Protein 4PH8 (pdb70)

Secondary structure (DSSP, 8-state):
----SSPPP-EE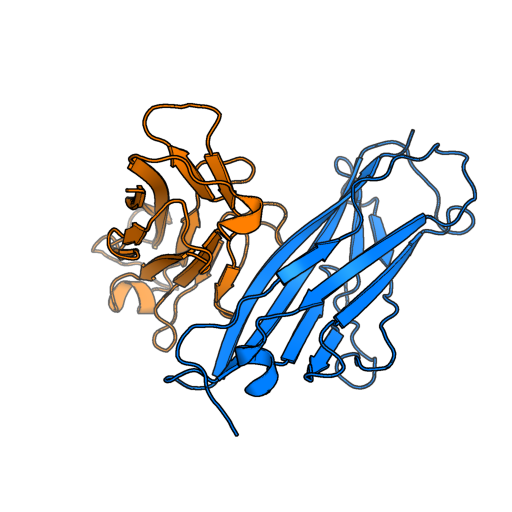EEPPPEEE-TT--S-EEEEEEEE--HHHHHHT-EEEEE-SSGGG-EEEEESS-TT-EEEE--EE-TT-EEGGGGTS--EEEE-BTTB--EEEEEEE-TTTS---SEEEEEEEEEEEEEEETTEEEEEEEEEEEEEEE-/----SSPPP-EEEEPPPEEE-TT--S-EEEEEEEE--HHHHHTT-EEEEEESSGGG-EEEEESS-TT-EEEE--EEETT-EEGGGGTS--EEEE-BTTB--EEEEEEE-HHHH---SEEEEEEEEEEEEEEETTEEEEEEEEEEEEEEE-

B-factor: mean 25.76, std 12.39, range [8.53, 84.87]

Nearest PDB structures (foldseek):
  4ph8-assembly2_B  TM=1.007E+00  e=6.693E-34  Escherichia coli O104:H4 str. C227-11
  2mpv-assembly1_A  TM=6.768E-01  e=1.900E-08  Escherichia coli
  3f85-assembly1_A  TM=4.798E-01  e=8.085E-05  Escherichia coli
  7szo-assembly2_I  TM=5.015E-01  e=1.416E-03  Escherichia coli
  7u06-assembly1_A  TM=5.014E-01  e=1.747E-02  Saccharomyces cerevisiae

Solvent-accessible surface area: 15049 Å² total; per-residue (Å²): 148,115,105,15,94,123,74,1,57,12,64,16,59,28,30,93,100,55,110,32,35,64,99,33,80,88,89,11,41,1,49,2,68,0,19,10,41,80,111,4,8,137,19,25,1,70,0,43,0,42,2,50,14,94,42,36,71,0,14,4,48,13,72,184,72,85,98,34,94,47,58,6,101,6,71,40,39,89,40,11,74,58,43,102,188,46,104,33,6,57,0,61,7,118,1,68,89,78,66,70,86,0,65,4,46,8,59,1,53,19,156,112,40,95,15,62,71,26,92,7,30,0,18,0,21,0,7,0,50,16,70,24,168,116,29,68,30,28,10,18,5,8,61,33,1,121,1,34,3,117,226,107,106,16,97,121,75,1,61,25,63,16,60,30,30,94,99,52,90,31,23,78,98,36,93,97,83,5,40,1,49,2,66,0,18,8,44,81,111,4,6,133,23,40,1,69,0,42,0,39,2,75,13,93,46,35,62,0,14,0,50,10,64,178,56,84,178,35,91,35,57,23,52,0,15,0,20,42,38,2,67,8,26,101,118,5,82,34,4,57,0,60,4,123,2,58,72,82,64,68,83,0,58,2,34,9,64,5,67,12,159,118,10,101,3,50,81,26,85,0,36,0,66,0,47,0,8,0,50,12,69,31,170,99,29,71,29,64,87,125,50,68,65,38,1,115,0,32,2,118

Foldseek 3Di:
DAADADDKDKDKDKDAEEEEEQPDQDKDKIKMKIFTDPVQLVQFKKKKKFFDDVLRFKWWQFPPDGPDIDGWQKDWDPQKAAPPRPPGRIIMHGHHPVRGMIMMMTIDGCVVRGGDAHKIKIKMKMKMWGQHPVGIDMDMDMDIYIYGYD/DDADADDKDWDKDKDAEAEEALPDQDKDKIKMKTFTDPVQLVQFKKKKKFFDDVLRFKKKQFPPDGVLIDGWQKDWDPQKAAPPNPPGSIIMHGHHPVRGMIMIMTIDGSVVRSDDAAKIKIKMKMKMWGQHPVGIDMDMDIDMYIYGYD

Sequence (300 aa):
HHHVTNDCPVTITTTPPQTTVGVSSTTPIGFSAKVTTSDQCIKAGAKVWLWGTGPANKWVLQHAKVAKQKYTLNPSIDGGADFVNQGTDAKIYKKLTSGNKFLNASVSVNPKTQVLIPGEYTMILHAAVDFDNKQGGASQQTTQTIRLTVTHHHVTNDCPVTITTTPPQTVGVSSTTPIGFSAKVTTSDQCIKAGAKVWLWGTGPANKWVLQHAKVAKQKYTLNPSIDGGADFVNQGTDAKIYKKLTSGNKFLNASVSVNPKTQVLIPGEYTMILHAAVDFDNKQGGASQQTTQTIRLTVT

CATH classification: 2.60.40.2910

Radius of gyration: 20.71 Å; Cα contacts (8 Å, |Δi|>4): 790; chains: 2; bounding box: 53×53×48 Å

Structure (mmCIF, N/CA/C/O backbone):
data_4PH8
#
_entry.id   4PH8
#
_cell.length_a   77.832
_cell.length_b   80.172
_cell.length_c   91.416
_cell.angle_alpha   90.000
_cell.angle_beta   90.000
_cell.angle_gamma   90.000
#
_symmetry.space_group_name_H-M   'C 2 2 21'
#
loop_
_entity.id
_entity.type
_entity.pdbx_description
1 polymer 'Aggregative adherence fimbrial subunit AggA'
2 non-polymer GLYCEROL
3 water water
#
loop_
_atom_site.group_PDB
_atom_site.id
_atom_site.type_symbol
_atom_site.label_atom_id
_atom_site.label_alt_id
_atom_site.label_comp_id
_atom_site.label_asym_id
_atom_site.label_entity_id
_atom_site.label_seq_id
_atom_site.pdbx_PDB_ins_code
_atom_site.Cartn_x
_atom_site.Cartn_y
_atom_site.Cartn_z
_atom_site.occupancy
_atom_site.B_iso_or_equiv
_atom_site.auth_seq_id
_atom_site.auth_comp_id
_atom_site.auth_asym_id
_atom_site.auth_atom_id
_atom_site.pdbx_PDB_model_num
ATOM 1 N N . HIS A 1 7 ? 21.440 43.367 62.436 1.00 51.34 7 HIS A N 1
ATOM 2 C CA . HIS A 1 7 ? 22.113 44.693 62.253 1.00 45.34 7 HIS A CA 1
ATOM 3 C C . HIS A 1 7 ? 22.858 44.839 60.910 1.00 37.18 7 HIS A C 1
ATOM 4 O O . HIS A 1 7 ? 23.058 45.975 60.429 1.00 29.13 7 HIS A O 1
ATOM 6 N N . HIS A 1 8 ? 23.257 43.714 60.300 1.00 28.17 8 HIS A N 1
ATOM 7 C CA . HIS A 1 8 ? 23.942 43.749 59.001 1.00 18.82 8 HIS A CA 1
ATOM 8 C C . HIS A 1 8 ? 23.346 42.853 57.915 1.00 18.06 8 HIS A C 1
ATOM 9 O O . HIS A 1 8 ? 22.698 41.825 58.176 1.00 18.32 8 HIS A O 1
ATOM 16 N N . HIS A 1 9 ? 23.590 43.256 56.679 1.00 17.54 9 HIS A N 1
ATOM 17 C CA . HIS A 1 9 ? 23.277 42.429 55.528 1.00 17.11 9 HIS A CA 1
ATOM 18 C C . HIS A 1 9 ? 24.534 42.293 54.693 1.00 17.65 9 HIS A C 1
ATOM 19 O O . HIS A 1 9 ? 25.451 43.117 54.768 1.00 17.05 9 HIS A O 1
ATOM 26 N N . VAL A 1 10 ? 24.569 41.233 53.896 1.00 16.87 10 VAL A N 1
ATOM 27 C CA . VAL A 1 10 ? 25.693 40.991 52.985 1.00 18.51 10 VAL A CA 1
ATOM 28 C C . VAL A 1 10 ? 25.270 41.265 51.550 1.00 18.96 10 VAL A C 1
ATOM 29 O O . VAL A 1 10 ? 24.074 41.344 51.249 1.00 19.86 10 VAL A O 1
ATOM 33 N N . THR A 1 11 ? 26.240 41.430 50.656 1.00 23.45 11 THR A N 1
ATOM 34 C CA . THR A 1 11 ? 25.920 41.595 49.229 1.00 21.14 11 THR A CA 1
ATOM 35 C C . THR A 1 11 ? 26.349 40.380 48.380 1.00 25.78 11 THR A C 1
ATOM 36 O O . THR A 1 11 ? 26.033 40.305 47.200 1.00 24.90 11 THR A O 1
ATOM 40 N N . ASN A 1 12 ? 27.070 39.442 48.982 1.00 24.12 12 ASN A N 1
ATOM 41 C CA . ASN A 1 12 ? 27.236 38.102 48.404 1.00 25.25 12 ASN A CA 1
ATOM 42 C C . ASN A 1 12 ? 26.648 37.094 49.362 1.00 23.06 12 ASN A C 1
ATOM 43 O O . ASN A 1 12 ? 26.907 37.131 50.574 1.00 25.73 12 ASN A O 1
ATOM 48 N N . ASP A 1 13 ? 25.838 36.201 48.830 1.00 19.54 13 ASP A N 1
ATOM 49 C CA . ASP A 1 13 ? 25.121 35.273 49.677 1.00 18.95 13 ASP A CA 1
ATOM 50 C C . ASP A 1 13 ? 26.097 34.404 50.448 1.00 18.09 13 ASP A C 1
ATOM 51 O O . ASP A 1 13 ? 27.166 34.034 49.964 1.00 18.87 13 ASP A O 1
ATOM 56 N N . CYS A 1 14 ? 25.724 34.120 51.679 1.00 16.29 14 CYS A N 1
ATOM 57 C CA . CYS A 1 14 ? 26.589 33.392 52.582 1.00 15.55 14 CYS A CA 1
ATOM 58 C C . CYS A 1 14 ? 26.759 31.976 52.103 1.00 14.64 14 CYS A C 1
ATOM 59 O O . CYS A 1 14 ? 25.799 31.353 51.695 1.00 15.77 14 CYS A O 1
ATOM 62 N N . PRO A 1 15 ? 27.989 31.469 52.133 1.00 13.87 15 PRO A N 1
ATOM 63 C CA . PRO A 1 15 ? 28.143 30.043 51.857 1.00 15.18 15 PRO A CA 1
ATOM 64 C C . PRO A 1 15 ? 27.641 29.210 53.021 1.00 14.98 15 PRO A C 1
ATOM 65 O O . PRO A 1 15 ? 27.647 29.672 54.167 1.00 16.57 15 PRO A O 1
ATOM 69 N N . VAL A 1 16 ? 27.215 27.993 52.718 1.00 14.36 16 VAL A N 1
ATOM 70 C CA . VAL A 1 16 ? 26.935 26.997 53.759 1.00 15.63 16 VAL A CA 1
ATOM 71 C C . VAL A 1 16 ? 27.942 25.876 53.566 1.00 13.40 16 VAL A C 1
ATOM 72 O O . VAL A 1 16 ? 27.944 25.192 52.558 1.00 17.71 16 VAL A O 1
ATOM 76 N N . THR A 1 17 ? 28.829 25.749 54.536 1.00 13.95 17 THR A N 1
ATOM 77 C CA . THR A 1 17 ? 29.998 24.901 54.447 1.00 16.04 17 THR A CA 1
ATOM 78 C C . THR A 1 17 ? 29.830 23.787 55.465 1.00 15.90 17 THR A C 1
ATOM 79 O O . THR A 1 17 ? 29.936 24.015 56.667 1.00 17.66 17 THR A O 1
ATOM 83 N N . ILE A 1 18 ? 29.530 22.598 54.968 1.00 14.91 18 ILE A N 1
ATOM 84 C CA . ILE A 1 18 ? 29.338 21.409 55.819 1.00 13.48 18 ILE A CA 1
ATOM 85 C C . ILE A 1 18 ? 30.430 20.389 55.547 1.00 13.71 18 ILE A C 1
ATOM 86 O O . ILE A 1 18 ? 30.799 20.141 54.396 1.00 16.95 18 ILE A O 1
ATOM 91 N N . THR A 1 19 ? 30.951 19.811 56.614 1.00 11.46 19 THR A N 1
ATOM 92 C CA . THR A 1 19 ? 31.734 18.588 56.502 1.00 10.63 19 THR A CA 1
ATOM 93 C C . THR A 1 19 ? 31.118 17.520 57.393 1.00 9.62 19 THR A C 1
ATOM 94 O O . THR A 1 19 ? 30.412 17.824 58.379 1.00 9.96 19 THR A O 1
ATOM 98 N N . THR A 1 20 ? 31.386 16.265 57.048 1.00 10.54 20 THR A N 1
ATOM 99 C CA . THR A 1 20 ? 30.961 15.140 57.860 1.00 10.89 20 THR A CA 1
ATOM 100 C C . THR A 1 20 ? 32.091 14.143 58.049 1.00 11.70 20 THR A C 1
ATOM 101 O O . THR A 1 20 ? 33.117 14.198 57.364 1.00 11.91 20 THR A O 1
ATOM 105 N N . THR A 1 21 ? 31.858 13.198 58.950 1.00 10.83 21 THR A N 1
ATOM 106 C CA . THR A 1 21 ? 32.696 12.021 59.085 1.00 12.70 21 THR A CA 1
ATOM 107 C C . THR A 1 21 ? 32.878 11.356 57.724 1.00 13.17 21 THR A C 1
ATOM 108 O O . THR A 1 21 ? 31.916 11.232 56.949 1.00 13.20 21 THR A O 1
ATOM 112 N N . PRO A 1 22 ? 34.107 10.928 57.412 1.00 13.97 22 PRO A N 1
ATOM 113 C CA . PRO A 1 22 ? 34.251 10.176 56.179 1.00 17.20 22 PRO A CA 1
ATOM 114 C C . PRO A 1 22 ? 33.601 8.790 56.275 1.00 17.91 22 PRO A C 1
ATOM 115 O O . PRO A 1 22 ? 33.238 8.345 57.364 1.00 17.71 22 PRO A O 1
ATOM 119 N N . PRO A 1 23 ? 33.486 8.090 55.146 1.00 17.56 23 PRO A N 1
ATOM 120 C CA . PRO A 1 23 ? 32.895 6.765 55.178 1.00 18.67 23 PRO A CA 1
ATOM 121 C C . PRO A 1 23 ? 33.586 5.838 56.172 1.00 18.89 23 PRO A C 1
ATOM 122 O O . PRO A 1 23 ? 34.811 5.860 56.316 1.00 18.86 23 PRO A O 1
ATOM 126 N N . GLN A 1 24 ? 32.783 5.033 56.854 1.00 20.44 24 GLN A N 1
ATOM 127 C CA . GLN A 1 24 ? 33.300 4.051 57.797 1.00 23.05 24 GLN A CA 1
ATOM 128 C C . GLN A 1 24 ? 32.850 2.646 57.414 1.00 25.38 24 GLN A C 1
ATOM 129 O O . GLN A 1 24 ? 31.801 2.469 56.781 1.00 25.34 24 GLN A O 1
ATOM 135 N N . THR A 1 25 ? 33.670 1.670 57.801 1.00 26.14 25 THR A N 1
ATOM 136 C CA A THR A 1 25 ? 33.369 0.244 57.602 0.50 27.71 25 THR A CA 1
ATOM 137 C CA B THR A 1 25 ? 33.357 0.249 57.601 0.50 26.03 25 THR A CA 1
ATOM 138 C C . THR A 1 25 ? 33.508 -0.471 58.934 1.00 27.13 25 THR A C 1
ATOM 139 O O . THR A 1 25 ? 34.464 -0.231 59.673 1.00 30.97 25 THR A O 1
ATOM 146 N N . VAL A 1 26 ? 32.559 -1.349 59.243 1.00 31.17 26 VAL A N 1
ATOM 147 C CA . VAL A 1 26 ? 32.598 -2.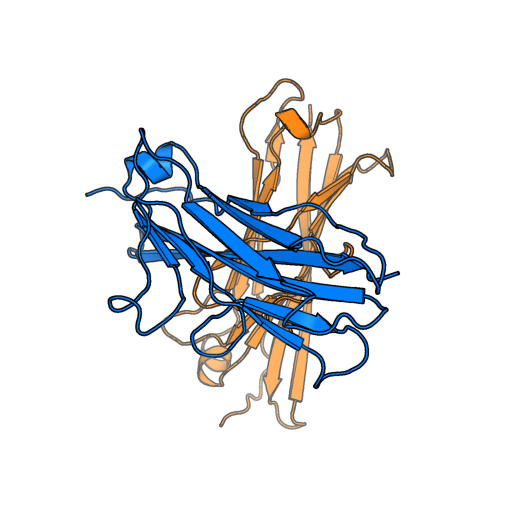087 60.503 1.00 33.99 26 VAL A CA 1
ATOM 148 C C . VAL A 1 26 ? 32.069 -3.501 60.289 1.00 41.07 26 VAL A C 1
ATOM 149 O O . VAL A 1 26 ? 31.265 -3.730 59.382 1.00 36.53 26 VAL A O 1
ATOM 153 N N . GLY A 1 27 ? 32.532 -4.435 61.116 1.00 41.24 27 GLY A N 1
ATOM 154 C CA . GLY A 1 27 ? 32.047 -5.808 61.079 1.00 42.03 27 GLY A CA 1
ATOM 155 C C . GLY A 1 27 ? 30.691 -5.930 61.750 1.00 44.41 27 GLY A C 1
ATOM 156 O O . GLY A 1 27 ? 30.406 -5.229 62.729 1.00 42.90 27 GLY A O 1
ATOM 157 N N . VAL A 1 28 ? 29.862 -6.838 61.240 1.00 45.21 28 VAL A N 1
ATOM 158 C CA . VAL A 1 28 ? 28.512 -7.056 61.771 1.00 42.45 28 VAL A CA 1
ATOM 159 C C . VAL A 1 28 ? 28.507 -7.397 63.271 1.00 41.38 28 VAL A C 1
ATOM 160 O O . VAL A 1 28 ? 27.540 -7.093 63.976 1.00 45.03 28 VAL A O 1
ATOM 164 N N . SER A 1 29 ? 29.591 -8.005 63.754 1.00 34.41 29 SER A N 1
ATOM 165 C CA . SER A 1 29 ? 29.677 -8.455 65.151 1.00 39.25 29 SER A CA 1
ATOM 166 C C . SER A 1 29 ? 30.381 -7.461 66.080 1.00 41.02 29 SER A C 1
ATOM 167 O O . SER A 1 29 ? 30.557 -7.740 67.263 1.00 41.37 29 SER A O 1
ATOM 170 N N . SER A 1 30 ? 30.804 -6.318 65.552 1.00 39.58 30 SER A N 1
ATOM 171 C CA . SER A 1 30 ? 31.428 -5.294 66.387 1.00 40.72 30 SER A CA 1
ATOM 172 C C . SER A 1 30 ? 30.415 -4.751 67.396 1.00 34.84 30 SER A C 1
ATOM 173 O O . SER A 1 30 ? 29.231 -4.611 67.084 1.00 38.52 30 SER A O 1
ATOM 176 N N . THR A 1 31 ? 30.881 -4.476 68.612 1.00 33.70 31 THR A N 1
ATOM 177 C CA . THR A 1 31 ? 30.036 -3.923 69.677 1.00 38.52 31 THR A CA 1
ATOM 178 C C . THR A 1 31 ? 30.396 -2.467 70.027 1.00 39.83 31 THR A C 1
ATOM 179 O O . THR A 1 31 ? 29.742 -1.851 70.881 1.00 39.71 31 THR A O 1
ATOM 183 N N . THR A 1 32 ? 31.431 -1.932 69.376 1.00 40.10 32 THR A N 1
ATOM 184 C CA . THR A 1 32 ? 31.888 -0.564 69.621 1.00 35.56 32 THR A CA 1
ATOM 185 C C . THR A 1 32 ? 30.854 0.422 69.096 1.00 33.89 32 THR A C 1
ATOM 186 O O . THR A 1 32 ? 30.284 0.199 68.034 1.00 34.72 32 THR A O 1
ATOM 190 N N . PRO A 1 33 ? 30.599 1.511 69.844 1.00 29.43 33 PRO A N 1
ATOM 191 C CA . PRO A 1 33 ? 29.774 2.574 69.318 1.00 26.40 33 PRO A CA 1
ATOM 192 C C . PRO A 1 33 ? 30.343 3.145 68.019 1.00 26.34 33 PRO A C 1
ATOM 193 O O . PRO A 1 33 ? 31.558 3.305 67.894 1.00 26.08 33 PRO A O 1
ATOM 197 N N . ILE A 1 34 ? 29.456 3.429 67.067 1.00 23.25 34 ILE A N 1
ATOM 198 C CA . ILE A 1 34 ? 29.838 4.025 65.788 1.00 23.55 34 ILE A CA 1
ATOM 199 C C . ILE A 1 34 ? 29.394 5.483 65.820 1.00 21.80 34 ILE A C 1
ATOM 200 O O . ILE A 1 34 ? 28.216 5.766 65.965 1.00 23.16 34 ILE A O 1
ATOM 205 N N . GLY A 1 35 ? 30.352 6.396 65.714 1.00 20.66 35 GLY A N 1
ATOM 206 C CA . GLY A 1 35 ? 30.052 7.829 65.709 1.00 17.55 35 GLY A CA 1
ATOM 207 C C . GLY A 1 35 ? 29.974 8.414 64.321 1.00 16.21 35 GLY A C 1
ATOM 208 O O . GLY A 1 35 ? 30.747 8.037 63.430 1.00 18.00 35 GLY A O 1
ATOM 209 N N . PHE A 1 36 ? 29.050 9.358 64.155 1.00 13.61 36 PHE A N 1
ATOM 210 C CA . PHE A 1 36 ? 28.909 10.126 62.929 1.00 14.53 36 PHE A CA 1
ATOM 211 C C . PHE A 1 36 ? 28.708 11.582 63.350 1.00 14.34 36 PHE A C 1
ATOM 212 O O . PHE A 1 36 ? 27.949 11.861 64.268 1.00 15.94 36 PHE A O 1
ATOM 220 N N . SER A 1 37 ? 29.387 12.502 62.688 1.00 12.37 37 SER A N 1
ATOM 221 C CA . SER A 1 37 ? 29.255 13.884 63.047 1.00 13.30 37 SER A CA 1
ATOM 222 C C . SER A 1 37 ? 29.304 14.771 61.840 1.00 10.87 37 SER A C 1
ATOM 223 O O . SER A 1 37 ? 29.768 14.376 60.766 1.00 10.53 37 SER A O 1
ATOM 226 N N . ALA A 1 38 ? 28.751 15.962 62.033 1.00 10.70 38 ALA A N 1
ATOM 227 C CA . ALA A 1 38 ? 28.666 16.985 61.012 1.00 10.65 38 ALA A CA 1
ATOM 228 C C . ALA A 1 38 ? 29.031 18.329 61.637 1.00 9.51 38 ALA A C 1
ATOM 229 O O . ALA A 1 38 ? 28.833 18.560 62.835 1.00 10.49 38 ALA A O 1
ATOM 231 N N . LYS A 1 39 ? 29.548 19.209 60.802 1.00 10.29 39 LYS A N 1
ATOM 232 C CA . LYS A 1 39 ? 29.993 20.522 61.219 1.00 11.30 39 LYS A CA 1
ATOM 233 C C . LYS A 1 39 ? 29.582 21.501 60.133 1.00 10.23 39 LYS A C 1
ATOM 234 O O . LYS A 1 39 ? 29.728 21.212 58.949 1.00 11.08 39 LYS A O 1
ATOM 240 N N . VAL A 1 40 ? 29.049 22.650 60.541 1.00 10.50 40 VAL A N 1
ATOM 241 C CA . VAL A 1 40 ? 28.562 23.659 59.600 1.00 10.76 40 VAL A CA 1
ATOM 242 C C . VAL A 1 40 ? 29.155 25.022 59.960 1.00 10.32 40 VAL A C 1
ATOM 243 O O . VAL A 1 40 ? 29.232 25.400 61.125 1.00 9.90 40 VAL A O 1
ATOM 247 N N . THR A 1 41 ? 29.579 25.759 58.946 1.00 11.00 41 THR A N 1
ATOM 248 C CA . THR A 1 41 ? 30.080 27.105 59.163 1.00 11.19 41 THR A CA 1
ATOM 249 C C . THR A 1 41 ? 29.731 27.935 57.943 1.00 11.58 41 THR A C 1
ATOM 250 O O . THR A 1 41 ? 29.072 27.458 57.007 1.00 11.52 41 THR A O 1
ATOM 254 N N . THR A 1 42 ? 30.146 29.191 57.975 1.00 10.57 42 THR A N 1
ATOM 255 C CA . THR A 1 42 ? 29.993 30.064 56.834 1.00 11.42 42 THR A CA 1
ATOM 256 C C . THR A 1 42 ? 31.188 31.034 56.823 1.00 12.97 42 THR A C 1
ATOM 257 O O . THR A 1 42 ? 32.114 30.878 57.617 1.00 14.25 42 THR A O 1
ATOM 261 N N . SER A 1 43 ? 31.167 32.031 55.939 1.00 14.27 43 SER A N 1
ATOM 262 C CA . SER A 1 43 ? 32.319 32.937 55.776 1.00 14.77 43 SER A CA 1
ATOM 263 C C . SER A 1 43 ? 32.499 33.883 56.972 1.00 14.99 43 SER A C 1
ATOM 264 O O . SER A 1 43 ? 31.552 34.166 57.725 1.00 15.04 43 SER A O 1
ATOM 267 N N . ASP A 1 44 ? 33.712 34.399 57.133 1.00 16.02 44 ASP A N 1
ATOM 268 C CA . ASP A 1 44 ? 33.975 35.357 58.212 1.00 17.18 44 ASP A CA 1
ATOM 269 C C . ASP A 1 44 ? 33.068 36.586 58.092 1.00 15.34 44 ASP A C 1
ATOM 270 O O . ASP A 1 44 ? 32.547 37.057 59.084 1.00 16.12 44 ASP A O 1
ATOM 275 N N . GLN A 1 45 ? 32.851 37.076 56.878 1.00 15.94 45 GLN A N 1
ATOM 276 C CA . GLN A 1 45 ? 31.962 38.227 56.700 1.00 17.68 45 GLN A CA 1
ATOM 277 C C . GLN A 1 45 ? 30.529 37.911 57.101 1.00 15.87 45 GLN A C 1
ATOM 278 O O . GLN A 1 45 ? 29.871 38.723 57.739 1.00 16.80 45 GLN A O 1
ATOM 284 N N . CYS A 1 46 ? 30.056 36.716 56.784 1.00 15.26 46 CYS A N 1
ATOM 285 C CA . CYS A 1 46 ? 28.708 36.326 57.186 1.00 14.11 46 CYS A CA 1
ATOM 286 C C . CYS A 1 46 ? 28.560 36.149 58.696 1.00 14.55 46 CYS A C 1
ATOM 287 O O . CYS A 1 46 ? 27.494 36.441 59.252 1.00 15.04 46 CYS A O 1
ATOM 290 N N . ILE A 1 47 ? 29.629 35.710 59.352 1.00 14.96 47 ILE A N 1
ATOM 291 C CA . ILE A 1 47 ? 29.623 35.605 60.808 1.00 15.39 47 ILE A CA 1
ATOM 292 C C . ILE A 1 47 ? 29.554 37.004 61.429 1.00 16.65 47 ILE A C 1
ATOM 293 O O . ILE A 1 47 ? 28.800 37.242 62.367 1.00 19.07 47 ILE A O 1
ATOM 298 N N . LYS A 1 48 ? 30.310 37.933 60.874 1.00 15.85 48 LYS A N 1
ATOM 299 C CA . LYS A 1 48 ? 30.277 39.303 61.359 1.00 18.13 48 LYS A CA 1
ATOM 300 C C . LYS A 1 48 ? 28.889 39.902 61.178 1.00 18.67 48 LYS A C 1
ATOM 301 O O . LYS A 1 48 ? 28.454 40.723 61.970 1.00 20.55 48 LYS A O 1
ATOM 307 N N . ALA A 1 49 ? 28.204 39.469 60.124 1.00 18.68 49 ALA A N 1
ATOM 308 C CA . ALA A 1 49 ? 26.881 39.990 59.792 1.00 20.88 49 ALA A CA 1
ATOM 309 C C . ALA A 1 49 ? 25.748 39.399 60.631 1.00 22.39 49 ALA A C 1
ATOM 310 O O . ALA A 1 49 ? 24.636 39.937 60.626 1.00 32.95 49 ALA A O 1
ATOM 312 N N . GLY A 1 50 ? 26.011 38.296 61.327 1.00 20.58 50 GLY A N 1
ATOM 313 C CA . GLY A 1 50 ? 25.031 37.688 62.238 1.00 26.83 50 GLY A CA 1
ATOM 314 C C . GLY A 1 50 ? 24.365 36.398 61.766 1.00 24.80 50 GLY A C 1
ATOM 315 O O . GLY A 1 50 ? 23.268 36.051 62.222 1.00 30.98 50 GLY A O 1
ATOM 316 N N . ALA A 1 51 ? 25.033 35.673 60.879 1.00 17.03 51 ALA A N 1
ATOM 317 C CA . ALA A 1 51 ? 24.476 34.464 60.258 1.00 15.96 51 ALA A CA 1
ATOM 318 C C . ALA A 1 51 ? 24.143 33.385 61.259 1.00 13.82 51 ALA A C 1
ATOM 319 O O . ALA A 1 51 ? 24.865 33.191 62.231 1.00 15.11 51 ALA A O 1
ATOM 321 N N . LYS A 1 52 ? 23.085 32.639 60.956 1.00 13.03 52 LYS A N 1
ATOM 322 C CA . LYS A 1 52 ? 22.641 31.530 61.768 1.00 13.81 52 LYS A CA 1
ATOM 323 C C . LYS A 1 52 ? 22.726 30.313 60.875 1.00 12.58 52 LYS A C 1
ATOM 324 O O . LYS A 1 52 ? 22.222 30.324 59.755 1.00 16.52 52 LYS A O 1
ATOM 330 N N . VAL A 1 53 ? 23.374 29.264 61.369 1.00 11.36 53 VAL A N 1
ATOM 331 C CA . VAL A 1 53 ? 23.488 28.042 60.610 1.00 12.41 53 VAL A CA 1
ATOM 332 C C . VAL A 1 53 ? 22.577 26.977 61.184 1.00 12.76 53 VAL A C 1
ATOM 333 O O . VAL A 1 53 ? 22.181 27.036 62.350 1.00 14.15 53 VAL A O 1
ATOM 337 N N . TRP A 1 54 ? 22.234 26.017 60.330 1.00 14.51 54 TRP A N 1
ATOM 338 C CA . TRP A 1 54 ? 21.261 24.990 60.630 1.00 14.95 54 TRP A CA 1
ATOM 339 C C . TRP A 1 54 ? 21.771 23.647 60.167 1.00 13.90 54 TRP A C 1
ATOM 340 O O . TRP A 1 54 ? 22.536 23.559 59.199 1.00 12.66 54 TRP A O 1
ATOM 351 N N . LEU A 1 55 ? 21.295 22.617 60.856 1.00 12.84 55 LEU A N 1
ATOM 352 C CA . LEU A 1 55 ? 21.562 21.246 60.531 1.00 14.18 55 LEU A CA 1
ATOM 353 C C . LEU A 1 55 ? 20.317 20.443 60.849 1.00 13.46 55 LEU A C 1
ATOM 354 O O . LEU A 1 55 ? 19.691 20.644 61.893 1.00 14.11 55 LEU A O 1
ATOM 359 N N . TRP A 1 56 ? 19.947 19.537 59.952 1.00 13.31 56 TRP A N 1
ATOM 360 C CA . TRP A 1 56 ? 18.793 18.686 60.195 1.00 14.66 56 TRP A CA 1
ATOM 361 C C . TRP A 1 56 ? 18.849 17.424 59.367 1.00 14.20 56 TRP A C 1
ATOM 362 O O . TRP A 1 56 ? 19.532 17.369 58.354 1.00 16.04 56 TRP A O 1
ATOM 373 N N . GLY A 1 57 ? 18.104 16.422 59.820 1.00 16.19 57 GLY A N 1
ATOM 374 C CA . GLY A 1 57 ? 17.988 15.144 59.144 1.00 17.75 57 GLY A CA 1
ATOM 375 C C . GLY A 1 57 ? 16.637 15.002 58.463 1.00 17.92 57 GLY A C 1
ATOM 376 O O . GLY A 1 57 ? 15.834 15.942 58.420 1.00 19.82 57 GLY A O 1
ATOM 377 N N . THR A 1 58 ? 16.396 13.808 57.939 1.00 17.96 58 THR A N 1
ATOM 378 C CA . THR A 1 58 ? 15.225 13.529 57.114 1.00 21.00 58 THR A CA 1
ATOM 379 C C . THR A 1 58 ? 14.139 12.742 57.846 1.00 21.22 58 THR A C 1
ATOM 380 O O . THR A 1 58 ? 13.105 12.449 57.267 1.00 24.25 58 THR A O 1
ATOM 384 N N . GLY A 1 59 ? 14.374 12.420 59.113 1.00 22.07 59 GLY A N 1
ATOM 385 C CA . GLY A 1 59 ? 13.456 11.594 59.874 1.00 22.83 59 GLY A CA 1
ATOM 386 C C . GLY A 1 59 ? 12.366 12.385 60.558 1.00 23.87 59 GLY A C 1
ATOM 387 O O . GLY A 1 59 ? 12.268 13.616 60.391 1.00 20.31 59 GLY A O 1
ATOM 388 N N . PRO A 1 60 ? 11.533 11.688 61.352 1.00 25.89 60 PRO A N 1
ATOM 389 C CA . PRO A 1 60 ? 10.517 12.409 62.119 1.00 28.64 60 PRO A CA 1
ATOM 390 C C . PRO A 1 60 ? 11.191 13.404 63.037 1.00 23.91 60 PRO A C 1
ATOM 391 O O . PRO A 1 60 ? 12.261 13.119 63.579 1.00 26.70 60 PRO A O 1
ATOM 395 N N . ALA A 1 61 ? 10.596 14.584 63.156 1.00 22.43 61 ALA A N 1
ATOM 396 C CA . ALA A 1 61 ? 11.141 15.651 63.984 1.00 21.30 61 ALA A CA 1
ATOM 397 C C . ALA A 1 61 ? 12.572 16.013 63.573 1.00 20.02 61 ALA A C 1
ATOM 398 O O . ALA A 1 61 ? 13.320 16.487 64.387 1.00 24.13 61 ALA A O 1
ATOM 400 N N . ASN A 1 62 ? 12.893 15.813 62.297 1.00 18.71 62 ASN A N 1
ATOM 401 C CA . ASN A 1 62 ? 14.208 16.124 61.715 1.00 18.01 62 ASN A CA 1
ATOM 402 C C . ASN A 1 62 ? 15.352 15.329 62.327 1.00 17.40 62 ASN A C 1
ATOM 403 O O . ASN A 1 62 ? 16.519 15.727 62.240 1.00 17.25 62 ASN A O 1
ATOM 408 N N . LYS A 1 63 ? 15.027 14.160 62.874 1.00 19.00 63 LYS A N 1
ATOM 409 C CA . LYS A 1 63 ? 16.052 13.252 63.381 1.00 19.34 63 LYS A CA 1
ATOM 410 C C . LYS A 1 63 ? 16.864 12.678 62.213 1.00 17.78 63 LYS A C 1
ATOM 411 O O . LYS A 1 63 ? 16.459 12.734 61.059 1.00 18.83 63 LYS A O 1
ATOM 417 N N . TRP A 1 64 ? 18.056 12.198 62.512 1.00 18.15 64 TRP A N 1
ATOM 418 C CA . TRP A 1 64 ? 18.952 11.729 61.470 1.00 18.17 64 TRP A CA 1
ATOM 419 C C . TRP A 1 64 ? 18.662 10.271 61.187 1.00 21.06 64 TRP A C 1
ATOM 420 O O . TRP A 1 64 ? 18.495 9.504 62.112 1.00 22.14 64 TRP A O 1
ATOM 431 N N . VAL A 1 65 ? 18.573 9.897 59.909 1.00 22.38 65 VAL A N 1
ATOM 432 C CA . VAL A 1 65 ? 18.191 8.521 59.541 1.00 23.84 65 VAL A CA 1
ATOM 433 C C . VAL A 1 65 ? 19.333 7.797 58.827 1.00 24.63 65 VAL A C 1
ATOM 434 O O . VAL A 1 65 ? 19.756 8.193 57.749 1.00 24.45 65 VAL A O 1
ATOM 438 N N . LEU A 1 66 ? 19.825 6.734 59.450 1.00 26.30 66 LEU A N 1
ATOM 439 C CA . LEU A 1 66 ? 20.789 5.854 58.813 1.00 25.34 66 LEU A CA 1
ATOM 440 C C . LEU A 1 66 ? 19.995 4.757 58.102 1.00 29.40 66 LEU A C 1
ATOM 441 O O . LEU A 1 66 ? 19.393 3.897 58.754 1.00 33.14 66 LEU A O 1
ATOM 446 N N . GLN A 1 67 ? 20.024 4.796 56.769 1.00 29.29 67 GLN A N 1
ATOM 447 C CA . GLN A 1 67 ? 19.057 4.086 55.914 1.00 31.31 67 GLN A CA 1
ATOM 448 C C . GLN A 1 67 ? 19.736 3.025 55.045 1.00 35.80 67 GLN A C 1
ATOM 449 O O . GLN A 1 67 ? 20.684 3.327 54.317 1.00 33.73 67 GLN A O 1
ATOM 455 N N . HIS A 1 68 ? 19.235 1.787 55.107 1.00 35.48 68 HIS A N 1
ATOM 456 C CA . HIS A 1 68 ? 19.785 0.692 54.307 1.00 32.65 68 HIS A CA 1
ATOM 457 C C . HIS A 1 68 ? 19.460 0.941 52.841 1.00 35.44 68 HIS A C 1
ATOM 458 O O . HIS A 1 68 ? 18.358 1.376 52.510 1.00 39.96 68 HIS A O 1
ATOM 465 N N . ALA A 1 69 ? 20.433 0.692 51.969 1.00 35.00 69 ALA A N 1
ATOM 466 C CA . ALA A 1 69 ? 20.298 1.020 50.545 1.00 36.18 69 ALA A CA 1
ATOM 467 C C . ALA A 1 69 ? 19.229 0.163 49.849 1.00 38.73 69 ALA A C 1
ATOM 468 O O . ALA A 1 69 ? 18.476 0.647 49.003 1.00 45.67 69 ALA A O 1
ATOM 470 N N . LYS A 1 70 ? 19.177 -1.109 50.222 1.00 35.08 70 LYS A N 1
ATOM 471 C CA . LYS A 1 70 ? 18.284 -2.088 49.581 1.00 34.18 70 LYS A CA 1
ATOM 472 C C . LYS A 1 70 ? 16.887 -2.236 50.221 1.00 43.42 70 LYS A C 1
ATOM 473 O O . LYS A 1 70 ? 15.906 -2.433 49.502 1.00 48.07 70 LYS A O 1
ATOM 479 N N . VAL A 1 71 ? 16.775 -2.118 51.545 1.00 46.17 71 VAL A N 1
ATOM 480 C CA . VAL A 1 71 ? 15.522 -2.476 52.237 1.00 38.84 71 VAL A CA 1
ATOM 481 C C . VAL A 1 71 ? 14.907 -1.284 53.001 1.00 41.91 71 VAL A C 1
ATOM 482 O O . VAL A 1 71 ? 15.389 -0.876 54.064 1.00 44.55 71 VAL A O 1
ATOM 486 N N . ALA A 1 72 ? 13.834 -0.729 52.433 1.00 37.96 72 ALA A N 1
ATOM 487 C CA . ALA A 1 72 ? 13.267 0.550 52.878 1.00 40.14 72 ALA A CA 1
ATOM 488 C C . ALA A 1 72 ? 13.016 0.626 54.391 1.00 44.30 72 ALA A C 1
ATOM 489 O O . ALA A 1 72 ? 13.315 1.647 55.039 1.00 52.00 72 ALA A O 1
ATOM 491 N N . LYS A 1 73 ? 12.492 -0.464 54.944 1.00 43.59 73 LYS A N 1
ATOM 492 C CA . LYS A 1 73 ? 12.111 -0.528 56.354 1.00 41.23 73 LYS A CA 1
ATOM 493 C C . LYS A 1 73 ? 13.301 -0.626 57.313 1.00 42.59 73 LYS A C 1
ATOM 494 O O . LYS A 1 73 ? 13.149 -0.371 58.507 1.00 49.09 73 LYS A O 1
ATOM 496 N N . GLN A 1 74 ? 14.477 -0.990 56.803 1.00 39.68 74 GLN A N 1
ATOM 497 C CA . GLN A 1 74 ? 15.670 -1.110 57.639 1.00 33.80 74 GLN A CA 1
ATOM 498 C C . GLN A 1 74 ? 16.370 0.243 57.768 1.00 35.47 74 GLN A C 1
ATOM 499 O O . GLN A 1 74 ? 17.007 0.727 56.825 1.00 31.98 74 GLN A O 1
ATOM 505 N N . LYS A 1 75 ? 16.268 0.835 58.949 1.00 32.16 75 LYS A N 1
ATOM 506 C CA . LYS A 1 75 ? 16.805 2.166 59.171 1.00 28.87 75 LYS A CA 1
ATOM 507 C C . LYS A 1 75 ? 16.888 2.436 60.652 1.00 32.15 75 LYS A C 1
ATOM 508 O O . LYS A 1 75 ? 16.190 1.803 61.434 1.00 38.89 75 LYS A O 1
ATOM 514 N N . TYR A 1 76 ? 17.740 3.378 61.047 1.00 33.72 76 TYR A N 1
ATOM 515 C CA . TYR A 1 76 ? 17.749 3.818 62.436 1.00 30.40 76 TYR A CA 1
ATOM 516 C C . TYR A 1 76 ? 17.608 5.311 62.489 1.00 28.30 76 TYR A C 1
ATOM 517 O O . TYR A 1 76 ? 18.321 6.034 61.801 1.00 29.56 76 TYR A O 1
ATOM 526 N N . THR A 1 77 ? 16.623 5.743 63.262 1.00 28.55 77 THR A N 1
ATOM 527 C CA . THR A 1 77 ? 16.343 7.146 63.461 1.00 26.86 77 THR A CA 1
ATOM 528 C C . THR A 1 77 ? 17.117 7.559 64.698 1.00 24.97 77 THR A C 1
ATOM 529 O O . THR A 1 77 ? 16.945 6.981 65.769 1.00 24.76 77 THR A O 1
ATOM 533 N N . LEU A 1 78 ? 17.988 8.548 64.536 1.00 21.92 78 LEU A N 1
ATOM 534 C CA . LEU A 1 78 ? 18.981 8.882 65.550 1.00 21.41 78 LEU A CA 1
ATOM 535 C C . LEU A 1 78 ? 18.776 10.303 66.051 1.00 18.58 78 LEU A C 1
ATOM 536 O O . LEU A 1 78 ? 18.554 11.236 65.269 1.00 21.19 78 LEU A O 1
ATOM 541 N N . ASN A 1 79 ? 18.830 10.456 67.364 1.00 19.19 79 ASN A N 1
ATOM 542 C CA . ASN A 1 79 ? 18.676 11.765 67.981 1.00 18.09 79 ASN A CA 1
ATOM 543 C C . ASN A 1 79 ? 20.047 12.424 68.141 1.00 16.52 79 ASN A C 1
ATOM 544 O O . ASN A 1 79 ? 20.943 11.846 68.766 1.00 18.00 79 ASN A O 1
ATOM 549 N N . PRO A 1 80 ? 20.220 13.625 67.566 1.00 14.11 80 PRO A N 1
ATOM 550 C CA . PRO A 1 80 ? 21.532 14.260 67.656 1.00 13.55 80 PRO A CA 1
ATOM 551 C C . PRO A 1 80 ? 21.889 14.830 69.024 1.00 11.47 80 PRO A C 1
ATOM 552 O O . PRO A 1 80 ? 21.017 15.230 69.806 1.00 13.73 80 PRO A O 1
ATOM 556 N N . SER A 1 81 ? 23.195 14.886 69.258 1.00 10.25 81 SER A N 1
ATOM 557 C CA . SER A 1 81 ? 23.807 15.724 70.272 1.00 11.03 81 SER A CA 1
ATOM 558 C C . SER A 1 81 ? 24.493 16.882 69.580 1.00 11.04 81 SER A C 1
ATOM 559 O O . SER A 1 81 ? 25.024 16.725 68.482 1.00 14.51 81 SER A O 1
ATOM 562 N N . ILE A 1 82 ? 24.483 18.032 70.232 1.00 9.83 82 ILE A N 1
ATOM 563 C CA . ILE A 1 82 ? 24.943 19.276 69.639 1.00 9.92 82 ILE A CA 1
ATOM 564 C C . ILE A 1 82 ? 25.874 20.004 70.593 1.00 9.96 82 ILE A C 1
ATOM 565 O O . ILE A 1 82 ? 25.862 19.775 71.819 1.00 9.68 82 ILE A O 1
ATOM 570 N N . ASP A 1 83 ? 26.705 20.876 70.032 1.00 10.08 83 ASP A N 1
ATOM 571 C CA . ASP A 1 83 ? 27.636 21.623 70.872 1.00 10.77 83 ASP A CA 1
ATOM 572 C C . ASP A 1 83 ? 26.904 22.582 71.830 1.00 11.24 83 ASP A C 1
ATOM 573 O O . ASP A 1 83 ? 25.714 22.891 71.678 1.00 11.50 83 ASP A O 1
ATOM 578 N N . GLY A 1 84 ? 27.630 23.037 72.833 1.00 12.96 84 GLY A N 1
ATOM 579 C CA . GLY A 1 84 ? 27.035 23.829 73.879 1.00 13.79 84 GLY A CA 1
ATOM 580 C C . GLY A 1 84 ? 26.490 25.172 73.468 1.00 13.27 84 GLY A C 1
ATOM 581 O O . GLY A 1 84 ? 25.704 25.771 74.223 1.00 16.16 84 GLY A O 1
ATOM 582 N N . GLY A 1 85 ? 26.902 25.666 72.300 1.00 12.58 85 GLY A N 1
ATOM 583 C CA . GLY A 1 85 ? 26.407 26.942 71.808 1.00 14.43 85 GLY A CA 1
ATOM 584 C C . GLY A 1 85 ? 25.236 26.872 70.848 1.00 14.43 85 GLY A C 1
ATOM 585 O O . GLY A 1 85 ? 24.733 27.898 70.404 1.00 16.80 85 GLY A O 1
ATOM 586 N N . ALA A 1 86 ? 24.821 25.659 70.516 1.00 13.25 86 ALA A N 1
ATOM 587 C CA . ALA A 1 86 ? 23.735 25.425 69.559 1.00 12.66 86 ALA A CA 1
ATOM 588 C C . ALA A 1 86 ? 22.443 25.200 70.326 1.00 11.42 86 ALA A C 1
ATOM 589 O O . ALA A 1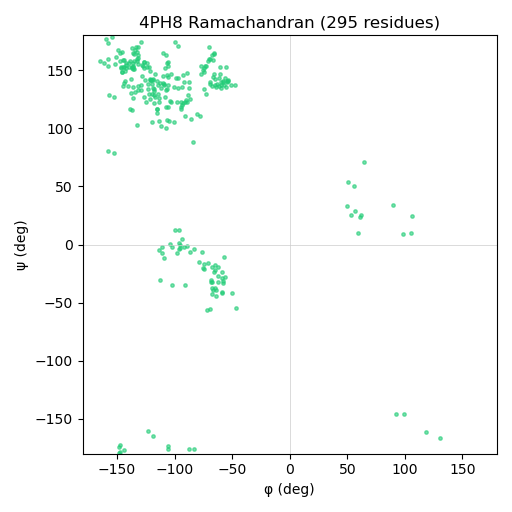 86 ? 22.446 25.091 71.552 1.00 13.65 86 ALA A O 1
ATOM 591 N N . ASP A 1 87 ? 21.338 25.153 69.606 1.00 12.60 87 ASP A N 1
ATOM 592 C CA . ASP A 1 87 ? 20.031 24.877 70.198 1.00 14.85 87 ASP A CA 1
ATOM 593 C C . ASP A 1 87 ? 19.212 24.011 69.266 1.00 13.01 87 ASP A C 1
ATOM 594 O O . ASP A 1 87 ? 19.425 24.014 68.059 1.00 13.11 87 ASP A O 1
ATOM 599 N N . PHE A 1 88 ? 18.253 23.305 69.841 1.00 15.57 88 PHE A N 1
ATOM 600 C CA . PHE A 1 88 ? 17.216 22.607 69.098 1.00 16.98 88 PHE A CA 1
ATOM 601 C C . PHE A 1 88 ? 16.013 23.526 68.959 1.00 17.28 88 PHE A C 1
ATOM 602 O O . PHE A 1 88 ? 15.726 24.307 69.858 1.00 20.49 88 PHE A O 1
ATOM 610 N N . VAL A 1 89 ? 15.331 23.410 67.829 1.00 15.01 89 VAL A N 1
ATOM 611 C CA . VAL A 1 89 ? 14.089 24.129 67.573 1.00 20.82 89 VAL A CA 1
ATOM 612 C C . VAL A 1 89 ? 13.062 23.842 68.674 1.00 23.69 89 VAL A C 1
ATOM 613 O O . VAL A 1 89 ? 12.897 22.693 69.121 1.00 24.05 89 VAL A O 1
ATOM 617 N N . ASN A 1 90 ? 12.416 24.910 69.128 1.00 26.23 90 ASN A N 1
ATOM 618 C CA . ASN A 1 90 ? 11.302 24.835 70.079 1.00 29.69 90 ASN A CA 1
ATOM 619 C C . ASN A 1 90 ? 11.634 24.103 71.388 1.00 30.48 90 ASN A C 1
ATOM 620 O O . ASN A 1 90 ? 10.903 23.192 71.830 1.00 34.37 90 ASN A O 1
ATOM 625 N N . GLN A 1 91 ? 12.750 24.514 71.991 1.00 29.49 91 GLN A N 1
ATOM 626 C CA . GLN A 1 91 ? 13.237 23.953 73.265 1.00 29.10 91 GLN A CA 1
ATOM 627 C C . GLN A 1 91 ? 13.368 22.424 73.280 1.00 28.79 91 GLN A C 1
ATOM 628 O O . GLN A 1 91 ? 13.329 21.801 74.347 1.00 32.82 91 GLN A O 1
ATOM 634 N N . GLY A 1 92 ? 13.553 21.824 72.106 1.00 26.15 92 GLY A N 1
ATOM 635 C CA . GLY A 1 92 ? 13.780 20.394 72.007 1.00 27.45 92 GLY A CA 1
ATOM 636 C C . GLY A 1 92 ? 12.587 19.527 71.653 1.00 27.61 92 GLY A C 1
ATOM 637 O O . GLY A 1 92 ? 12.684 18.307 71.719 1.00 31.48 92 GLY A O 1
ATOM 638 N N . THR A 1 93 ? 11.461 20.124 71.276 1.00 30.92 93 THR A N 1
ATOM 639 C CA . THR A 1 93 ? 10.341 19.334 70.770 1.00 34.05 93 THR A CA 1
ATOM 640 C C . THR A 1 93 ? 10.633 18.842 69.350 1.00 29.47 93 THR A C 1
ATOM 641 O O . THR A 1 93 ? 10.042 17.866 68.901 1.00 38.43 93 THR A O 1
ATOM 645 N N . ASP A 1 94 ? 11.565 19.510 68.665 1.00 24.86 94 ASP A N 1
ATOM 646 C CA . ASP A 1 94 ? 12.048 19.083 67.352 1.00 26.50 94 ASP A CA 1
ATOM 647 C C . ASP A 1 94 ? 13.581 18.985 67.364 1.00 25.54 94 ASP A C 1
ATOM 648 O O . ASP A 1 94 ? 14.243 19.693 68.128 1.00 29.53 94 ASP A O 1
ATOM 653 N N . ALA A 1 95 ? 14.136 18.116 66.522 1.00 20.01 95 ALA A N 1
ATOM 654 C CA . ALA A 1 95 ? 15.590 17.882 66.512 1.00 18.55 95 ALA A CA 1
ATOM 655 C C . ALA A 1 95 ? 16.352 18.773 65.531 1.00 18.46 95 ALA A C 1
ATOM 656 O O . ALA A 1 95 ? 17.573 18.686 65.464 1.00 15.22 95 ALA A O 1
ATOM 658 N N . LYS A 1 96 ? 15.662 19.617 64.768 1.00 18.17 96 LYS A N 1
ATOM 659 C CA . LYS A 1 96 ? 16.364 20.571 63.901 1.00 17.58 96 LYS A CA 1
ATOM 660 C C . LYS A 1 96 ? 17.247 21.475 64.769 1.00 14.73 96 LYS A C 1
ATOM 661 O O . LYS A 1 96 ? 16.850 21.902 65.845 1.00 15.47 96 LYS A O 1
ATOM 667 N N . ILE A 1 97 ? 18.466 21.730 64.306 1.00 13.82 97 ILE A N 1
ATOM 668 C CA . ILE A 1 97 ? 19.463 22.438 65.099 1.00 12.58 97 ILE A CA 1
ATOM 669 C C . ILE A 1 97 ? 19.806 23.760 64.455 1.00 12.70 97 ILE A C 1
ATOM 670 O O . ILE A 1 97 ? 19.948 23.818 63.241 1.00 14.32 97 ILE A O 1
ATOM 675 N N . TYR A 1 98 ? 19.983 24.802 65.262 1.00 11.94 98 TYR A N 1
ATOM 676 C CA . TYR A 1 98 ? 20.517 26.052 64.763 1.00 13.88 98 TYR A CA 1
ATOM 677 C C . TYR A 1 98 ? 21.569 26.591 65.699 1.00 12.47 98 TYR A C 1
ATOM 678 O O . TYR A 1 98 ? 21.684 26.172 66.860 1.00 13.89 98 TYR A O 1
ATOM 687 N N . LYS A 1 99 ? 22.339 27.530 65.180 1.00 11.10 99 LYS A N 1
ATOM 688 C CA . LYS A 1 99 ? 23.324 28.242 65.981 1.00 12.40 99 LYS A CA 1
ATOM 689 C C . LYS A 1 99 ? 23.642 29.575 65.355 1.00 13.04 99 LYS A C 1
ATOM 690 O O . LYS A 1 99 ? 23.969 29.628 64.180 1.00 13.36 99 LYS A O 1
ATOM 696 N N . LYS A 1 100 ? 23.556 30.636 66.155 1.00 15.10 100 LYS A N 1
ATOM 697 C CA . LYS A 1 100 ? 24.022 31.947 65.757 1.00 17.03 100 LYS A CA 1
ATOM 698 C C . LYS A 1 100 ? 25.536 31.955 65.968 1.00 16.23 100 LYS A C 1
ATOM 699 O O . LYS A 1 100 ? 26.021 31.887 67.091 1.00 17.76 100 LYS A O 1
ATOM 705 N N . LEU A 1 101 ? 26.274 32.014 64.875 1.00 13.61 101 LEU A N 1
ATOM 706 C CA . LEU A 1 101 ? 27.727 31.970 64.933 1.00 13.28 101 LEU A CA 1
ATOM 707 C C . LEU A 1 101 ? 28.295 33.314 65.372 1.00 15.91 101 LEU A C 1
ATOM 708 O O . LEU A 1 101 ? 27.668 34.354 65.172 1.00 18.65 101 LEU A O 1
ATOM 713 N N . THR A 1 102 ? 29.476 33.277 65.970 1.00 16.14 102 THR A N 1
ATOM 714 C CA . THR A 1 102 ? 30.225 34.474 66.334 1.00 20.72 102 THR A CA 1
ATOM 715 C C . THR A 1 102 ? 31.697 34.280 65.982 1.00 19.47 102 THR A C 1
ATOM 716 O O . THR A 1 102 ? 32.139 33.160 65.686 1.00 17.48 102 THR A O 1
ATOM 720 N N . SER A 1 103 ? 32.463 35.363 66.039 1.00 23.69 103 SER A N 1
ATOM 721 C CA . SER A 1 103 ? 33.870 35.322 65.656 1.00 24.51 103 SER A CA 1
ATOM 722 C C . SER A 1 103 ? 34.678 34.384 66.545 1.00 21.52 103 SER A C 1
ATOM 723 O O . SER A 1 103 ? 35.683 33.837 66.110 1.00 26.82 103 SER A O 1
ATOM 726 N N . GLY A 1 104 ? 34.225 34.200 67.780 1.00 23.76 104 GLY A N 1
ATOM 727 C CA . GLY A 1 104 ? 34.883 33.315 68.734 1.00 27.92 104 GLY A CA 1
ATOM 728 C C . GLY A 1 104 ? 34.291 31.915 68.771 1.00 24.10 104 GLY A C 1
ATOM 729 O O . GLY A 1 104 ? 34.781 31.060 69.492 1.00 25.09 104 GLY A O 1
ATOM 730 N N . ASN A 1 105 ? 33.263 31.680 67.958 1.00 20.35 105 ASN A N 1
ATOM 731 C CA . ASN A 1 105 ? 32.513 30.442 67.994 1.00 17.01 105 ASN A CA 1
ATOM 732 C C . ASN A 1 105 ? 31.911 30.181 66.606 1.00 12.95 105 ASN A C 1
ATOM 733 O O . ASN A 1 105 ? 30.726 30.428 66.357 1.00 16.30 105 ASN A O 1
ATOM 738 N N . LYS A 1 106 ? 32.743 29.691 65.697 1.00 12.74 106 LYS A N 1
ATOM 739 C CA . LYS A 1 106 ? 32.433 29.765 64.259 1.00 13.78 106 LYS A CA 1
ATOM 740 C C . LYS A 1 106 ? 31.791 28.522 63.654 1.00 12.21 106 LYS A C 1
ATOM 741 O O . LYS A 1 106 ? 31.423 28.528 62.483 1.00 12.85 106 LYS A O 1
ATOM 747 N N . PHE A 1 107 ? 31.648 27.466 64.454 1.00 12.06 107 PHE A N 1
ATOM 748 C CA . PHE A 1 107 ? 31.125 26.194 63.961 1.00 12.31 107 PHE A CA 1
ATOM 749 C C . PHE A 1 107 ? 29.946 25.724 64.772 1.00 11.41 107 PHE A C 1
ATOM 750 O O . PHE A 1 107 ? 29.923 25.874 65.997 1.00 14.42 107 PHE A O 1
ATOM 758 N N . LEU A 1 108 ? 28.974 25.156 64.061 1.00 9.18 108 LEU A N 1
ATOM 759 C CA . LEU A 1 108 ? 27.956 24.293 64.633 1.00 10.51 108 LEU A CA 1
ATOM 760 C C . LEU A 1 108 ?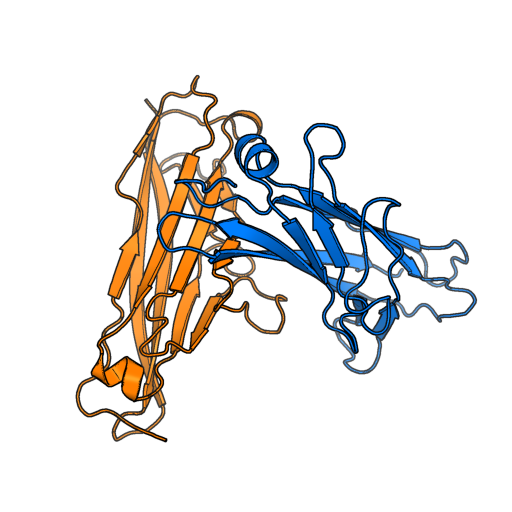 28.430 22.858 64.481 1.00 10.04 108 LEU A C 1
ATOM 761 O O . LEU A 1 108 ? 28.717 22.420 63.367 1.00 11.49 108 LEU A O 1
ATOM 766 N N . ASN A 1 109 ? 28.528 22.139 65.595 1.00 9.00 109 ASN A N 1
ATOM 767 C CA . ASN A 1 109 ? 28.923 20.734 65.586 1.00 10.24 109 ASN A CA 1
ATOM 768 C C . ASN A 1 109 ? 27.798 19.899 66.183 1.00 9.73 109 ASN A C 1
ATOM 769 O O . ASN A 1 109 ? 27.160 20.286 67.178 1.00 11.01 109 ASN A O 1
ATOM 774 N N . ALA A 1 110 ? 27.538 18.765 65.550 1.00 10.68 110 ALA A N 1
ATOM 775 C CA . ALA A 1 110 ? 26.541 17.809 66.015 1.00 9.60 110 ALA A CA 1
ATOM 776 C C . ALA A 1 110 ? 26.983 16.400 65.682 1.00 10.66 110 ALA A C 1
ATOM 777 O O . ALA A 1 110 ? 27.725 16.160 64.713 1.00 10.46 110 ALA A O 1
ATOM 779 N N . SER A 1 111 ? 26.508 15.471 66.497 1.00 11.98 111 SER A N 1
ATOM 780 C CA . SER A 1 111 ? 26.806 14.059 66.302 1.00 12.97 111 SER A CA 1
ATOM 781 C C . SER A 1 111 ? 25.655 13.120 66.670 1.00 13.48 111 SER A C 1
ATOM 782 O O . SER A 1 111 ? 24.722 13.484 67.386 1.00 14.12 111 SER A O 1
ATOM 785 N N . VAL A 1 112 ? 25.710 11.918 66.102 1.00 16.00 112 VAL A N 1
ATOM 786 C CA . VAL A 1 112 ? 24.835 10.824 66.503 1.00 15.99 112 VAL A CA 1
ATOM 787 C C . VAL A 1 112 ? 25.701 9.601 66.703 1.00 18.58 112 VAL A C 1
ATOM 788 O O . VAL A 1 112 ? 26.887 9.593 66.344 1.00 15.47 112 VAL A O 1
ATOM 792 N N . SER A 1 113 ? 25.105 8.564 67.272 1.00 21.81 113 SER A N 1
ATOM 793 C CA . SER A 1 113 ? 25.815 7.316 67.496 1.00 22.08 113 SER A CA 1
ATOM 794 C C . SER A 1 113 ? 24.891 6.133 67.284 1.00 24.56 113 SER A C 1
ATOM 795 O O . SER A 1 113 ? 23.700 6.187 67.631 1.00 24.02 113 SER A O 1
ATOM 798 N N . VAL A 1 114 ? 25.432 5.085 66.676 1.00 27.20 114 VAL A N 1
ATOM 799 C CA . VAL A 1 114 ? 24.745 3.806 66.606 1.00 26.39 114 VAL A CA 1
ATOM 800 C C . VAL A 1 114 ? 25.415 2.881 67.618 1.00 27.78 114 VAL A C 1
ATOM 801 O O . VAL A 1 114 ? 26.631 2.682 67.581 1.00 31.27 114 VAL A O 1
ATOM 805 N N . ASN A 1 115 ? 24.603 2.348 68.528 1.00 30.87 115 ASN A N 1
ATOM 806 C CA . ASN A 1 115 ? 25.041 1.361 69.513 1.00 35.32 115 ASN A CA 1
ATOM 807 C C . ASN A 1 115 ? 24.607 -0.017 69.024 1.00 34.58 115 ASN A C 1
ATOM 808 O O . ASN A 1 115 ? 23.413 -0.345 69.073 1.00 33.66 115 ASN A O 1
ATOM 813 N N . PRO A 1 116 ? 25.562 -0.823 68.530 1.00 35.64 116 PRO A N 1
ATOM 814 C CA . PRO A 1 116 ? 25.176 -2.155 68.040 1.00 42.72 116 PRO A CA 1
ATOM 815 C C . PRO A 1 116 ? 24.509 -3.029 69.103 1.00 43.38 116 PRO A C 1
ATOM 816 O O . PRO A 1 116 ? 23.767 -3.916 68.765 1.00 50.26 116 PRO A O 1
ATOM 820 N N . LYS A 1 117 ? 24.773 -2.758 70.377 1.00 50.00 117 LYS A N 1
ATOM 821 C CA . LYS A 1 117 ? 24.217 -3.551 71.472 1.00 52.17 117 LYS A CA 1
ATOM 822 C C . LYS A 1 117 ? 22.696 -3.400 71.619 1.00 57.54 117 LYS A C 1
ATOM 823 O O . LYS A 1 117 ? 22.013 -4.349 72.014 1.00 60.51 117 LYS A O 1
ATOM 829 N N . THR A 1 118 ? 22.171 -2.218 71.305 1.00 52.87 118 THR A N 1
ATOM 830 C CA . THR A 1 118 ? 20.728 -1.970 71.366 1.00 48.33 118 THR A CA 1
ATOM 831 C C . THR A 1 118 ? 20.077 -1.810 69.988 1.00 49.84 118 THR A C 1
ATOM 832 O O . THR A 1 118 ? 18.848 -1.805 69.878 1.00 53.85 118 THR A O 1
ATOM 836 N N . GLN A 1 119 ? 20.898 -1.680 68.947 1.00 50.27 119 GLN A N 1
ATOM 837 C CA . GLN A 1 119 ? 20.420 -1.457 67.583 1.00 44.87 119 GLN A CA 1
ATOM 838 C C . GLN A 1 119 ? 21.163 -2.412 66.668 1.00 43.63 119 GLN A C 1
ATOM 839 O O . GLN A 1 119 ? 22.324 -2.184 66.350 1.00 45.56 119 GLN A O 1
ATOM 845 N N . VAL A 1 120 ? 20.493 -3.488 66.261 1.00 43.41 120 VAL A N 1
ATOM 846 C CA . VAL A 1 120 ? 21.155 -4.581 65.539 1.00 44.82 120 VAL A CA 1
ATOM 847 C C . VAL A 1 120 ? 21.746 -4.169 64.184 1.00 39.80 120 VAL A C 1
ATOM 848 O O . VAL A 1 120 ? 21.123 -3.457 63.389 1.00 42.81 120 VAL A O 1
ATOM 852 N N . LEU A 1 121 ? 22.951 -4.678 63.940 1.00 48.32 121 LEU A N 1
ATOM 853 C CA . LEU A 1 121 ? 23.759 -4.344 62.776 1.00 50.50 121 LEU A CA 1
ATOM 854 C C . LEU A 1 121 ? 23.519 -5.376 61.660 1.00 49.06 121 LEU A C 1
ATOM 855 O O . LEU A 1 121 ? 23.788 -6.561 61.840 1.00 56.57 121 LEU A O 1
ATOM 860 N N . ILE A 1 122 ? 23.000 -4.910 60.525 1.00 49.64 122 ILE A N 1
ATOM 861 C CA . ILE A 1 122 ? 22.750 -5.743 59.350 1.00 50.21 122 ILE A CA 1
ATOM 862 C C . ILE A 1 122 ? 23.787 -5.433 58.269 1.00 51.46 122 ILE A C 1
ATOM 863 O O . ILE A 1 122 ? 24.044 -4.258 57.989 1.00 55.51 122 ILE A O 1
ATOM 868 N N . PRO A 1 123 ? 24.382 -6.472 57.646 1.00 51.70 123 PRO A N 1
ATOM 869 C CA . PRO A 1 123 ? 25.362 -6.192 56.588 1.00 47.00 123 PRO A CA 1
ATOM 870 C C . PRO A 1 123 ? 24.772 -5.407 55.410 1.00 51.27 123 PRO A C 1
ATOM 871 O O . PRO A 1 123 ? 23.566 -5.482 55.156 1.00 56.80 123 PRO A O 1
ATOM 875 N N . GLY A 1 124 ? 25.626 -4.651 54.720 1.00 49.76 124 GLY A N 1
ATOM 876 C CA . GLY A 1 124 ? 25.231 -3.873 53.541 1.00 40.69 124 GLY A CA 1
ATOM 877 C C . GLY A 1 124 ? 25.692 -2.421 53.593 1.00 42.46 124 GLY A C 1
ATOM 878 O O . GLY A 1 124 ? 26.537 -2.059 54.409 1.00 42.15 124 GLY A O 1
ATOM 879 N N . GLU A 1 125 ? 25.136 -1.600 52.703 1.00 33.18 125 GLU A N 1
ATOM 880 C CA . GLU A 1 125 ? 25.455 -0.161 52.650 1.00 34.11 125 GLU A CA 1
ATOM 881 C C . GLU A 1 125 ? 24.367 0.666 53.330 1.00 37.99 125 GLU A C 1
ATOM 882 O O . GLU A 1 125 ? 23.173 0.436 53.124 1.00 37.01 125 GLU A O 1
ATOM 888 N N . TYR A 1 126 ? 24.789 1.631 54.145 1.00 32.52 126 TYR A N 1
ATOM 889 C CA . TYR A 1 126 ? 23.870 2.569 54.771 1.00 30.00 126 TYR A CA 1
ATOM 890 C C . TYR A 1 126 ? 24.270 3.958 54.352 1.00 30.12 126 TYR A C 1
ATOM 891 O O . TYR A 1 126 ? 25.471 4.236 54.221 1.00 30.17 126 TYR A O 1
ATOM 900 N N . THR A 1 127 ? 23.273 4.816 54.121 1.00 29.85 127 THR A N 1
ATOM 901 C CA . THR A 1 127 ? 23.507 6.250 53.920 1.00 29.21 127 THR A CA 1
ATOM 902 C C . THR A 1 127 ? 22.692 7.063 54.917 1.00 27.72 127 THR A C 1
ATOM 903 O O . THR A 1 127 ? 21.644 6.621 55.389 1.00 27.58 127 THR A O 1
ATOM 907 N N . MET A 1 128 ? 23.185 8.253 55.246 1.00 23.70 128 MET A N 1
ATOM 908 C CA . MET A 1 128 ? 22.456 9.154 56.123 1.00 19.75 128 MET A CA 1
ATOM 909 C C . MET A 1 128 ? 22.547 10.552 55.549 1.00 18.19 128 MET A C 1
ATOM 910 O O . MET A 1 128 ? 23.631 11.097 55.432 1.00 22.03 128 MET A O 1
ATOM 915 N N . ILE A 1 129 ? 21.403 11.097 55.157 1.00 17.99 129 ILE A N 1
ATOM 916 C CA . ILE A 1 129 ? 21.354 12.390 54.501 1.00 21.15 129 ILE A CA 1
ATOM 917 C C . ILE A 1 129 ? 21.258 13.461 55.554 1.00 19.81 129 ILE A C 1
ATOM 918 O O . ILE A 1 129 ? 20.384 13.411 56.417 1.00 20.79 129 ILE A O 1
ATOM 923 N N . LEU A 1 130 ? 22.141 14.445 55.464 1.00 17.87 130 LEU A N 1
ATOM 924 C CA . LEU A 1 130 ? 22.043 15.603 56.322 1.00 14.94 130 LEU A CA 1
ATOM 925 C C . LEU A 1 130 ? 21.858 16.846 55.491 1.00 13.58 130 LEU A C 1
ATOM 926 O O . LEU A 1 130 ? 22.423 16.982 54.402 1.00 17.12 130 LEU A O 1
ATOM 931 N N . HIS A 1 131 ? 21.036 17.744 56.013 1.00 12.71 131 HIS A N 1
ATOM 932 C CA . HIS A 1 131 ? 20.800 19.013 55.378 1.00 12.92 131 HIS A CA 1
ATOM 933 C C . HIS A 1 131 ? 21.434 20.070 56.240 1.00 12.40 131 HIS A C 1
ATOM 934 O O . HIS A 1 131 ? 21.394 19.979 57.469 1.00 14.38 131 HIS A O 1
ATOM 941 N N . ALA A 1 132 ? 21.974 21.096 55.603 1.00 13.78 132 ALA A N 1
ATOM 942 C CA . ALA A 1 132 ? 22.524 22.232 56.327 1.00 14.23 132 ALA A CA 1
ATOM 943 C C . ALA A 1 132 ? 22.109 23.517 55.637 1.00 14.83 132 ALA A C 1
ATOM 944 O O . ALA A 1 132 ? 21.866 23.545 54.426 1.00 15.53 132 ALA A O 1
ATOM 946 N N . ALA A 1 133 ? 22.020 24.585 56.406 1.00 13.87 133 ALA A N 1
ATOM 947 C CA . ALA A 1 133 ? 21.692 25.876 55.820 1.00 14.76 133 ALA A CA 1
ATOM 948 C C . ALA A 1 133 ? 22.320 27.008 56.589 1.00 13.53 133 ALA A C 1
ATOM 949 O O . ALA A 1 133 ? 22.812 26.826 57.708 1.00 14.68 133 ALA A O 1
ATOM 951 N N . VAL A 1 134 ? 22.290 28.183 55.962 1.00 13.66 134 VAL A N 1
ATOM 952 C CA . VAL A 1 134 ? 22.696 29.422 56.580 1.00 15.40 134 VAL A CA 1
ATOM 953 C C . VAL A 1 134 ? 21.648 30.476 56.266 1.00 15.28 134 VAL A C 1
ATOM 954 O O . VAL A 1 134 ? 21.244 30.615 55.100 1.00 14.49 134 VAL A O 1
ATOM 958 N N . ASP A 1 135 ? 21.215 31.184 57.314 1.00 14.31 135 ASP A N 1
ATOM 959 C CA . ASP A 1 135 ? 20.243 32.285 57.232 1.00 16.75 135 ASP A CA 1
ATOM 960 C C . ASP A 1 135 ? 21.002 33.585 57.409 1.00 16.31 135 ASP A C 1
ATOM 961 O O . ASP A 1 135 ? 21.851 33.717 58.304 1.00 17.33 135 ASP A O 1
ATOM 966 N N . PHE A 1 136 ? 20.656 34.567 56.591 1.00 14.19 136 PHE A N 1
ATOM 967 C CA . PHE A 1 136 ? 21.331 35.843 56.614 1.00 14.88 136 PHE A CA 1
ATOM 968 C C . PHE A 1 136 ? 20.405 36.835 55.960 1.00 15.00 136 PHE A C 1
ATOM 969 O O . PHE A 1 136 ? 19.320 36.473 55.520 1.00 17.29 136 PHE A O 1
ATOM 977 N N . ASP A 1 137 ? 20.815 38.091 55.944 1.00 15.17 137 ASP A N 1
ATOM 978 C CA . ASP A 1 137 ? 20.079 39.130 55.236 1.00 17.16 137 ASP A CA 1
ATOM 979 C C . ASP A 1 137 ? 20.937 39.563 54.072 1.00 16.22 137 ASP A C 1
ATOM 980 O O . ASP A 1 137 ? 22.128 39.774 54.235 1.00 15.88 137 ASP A O 1
ATOM 985 N N . ASN A 1 138 ? 20.333 39.698 52.899 1.00 17.38 138 ASN A N 1
ATOM 986 C CA . ASN A 1 138 ? 21.006 40.331 51.785 1.00 16.94 138 ASN A CA 1
ATOM 987 C C . ASN A 1 138 ? 20.203 41.564 51.391 1.00 17.10 138 ASN A C 1
ATOM 988 O O . ASN A 1 138 ? 19.361 42.008 52.166 1.00 16.62 138 ASN A O 1
ATOM 993 N N . LYS A 1 139 ? 20.442 42.128 50.213 1.00 19.15 139 LYS A N 1
ATOM 994 C CA . LYS A 1 139 ? 19.738 43.365 49.849 1.00 18.42 139 LYS A CA 1
ATOM 995 C C . LYS A 1 139 ? 18.217 43.206 49.698 1.00 20.27 139 LYS A C 1
ATOM 996 O O . LYS A 1 139 ? 17.486 44.189 49.809 1.00 22.24 139 LYS A O 1
ATOM 1002 N N . GLN A 1 140 ? 17.734 41.987 49.454 1.00 20.91 140 GLN A N 1
ATOM 1003 C CA . GLN A 1 140 ? 16.291 41.763 49.383 1.00 23.61 140 GLN A CA 1
ATOM 1004 C C . GLN A 1 140 ? 15.700 41.252 50.700 1.00 18.50 140 GLN A C 1
ATOM 1005 O O . GLN A 1 140 ? 14.553 40.812 50.743 1.00 27.79 140 GLN A O 1
ATOM 1008 N N . GLY A 1 141 ? 16.469 41.320 51.776 1.00 19.12 141 GLY A N 1
ATOM 1009 C CA . GLY A 1 141 ? 15.977 40.907 53.086 1.00 20.56 141 GLY A CA 1
ATOM 1010 C C . GLY A 1 141 ? 16.428 39.516 53.450 1.00 19.12 141 GLY A C 1
ATOM 1011 O O . GLY A 1 141 ? 17.520 39.092 53.089 1.00 19.70 141 GLY A O 1
ATOM 1012 N N . GLY A 1 142 ? 15.565 38.810 54.168 1.00 20.03 142 GLY A N 1
ATOM 1013 C CA . GLY A 1 142 ? 15.889 37.502 54.715 1.00 20.00 142 GLY A CA 1
ATOM 1014 C C . GLY A 1 142 ? 16.110 36.530 53.592 1.00 19.83 142 GLY A C 1
ATOM 1015 O O . GLY A 1 142 ? 15.361 36.525 52.614 1.00 20.86 142 GLY A O 1
ATOM 1016 N N . ALA A 1 143 ? 17.150 35.712 53.729 1.00 18.99 143 ALA A N 1
ATOM 1017 C CA . ALA A 1 143 ? 17.497 34.758 52.698 1.00 19.68 143 ALA A CA 1
ATOM 1018 C C . ALA A 1 143 ? 18.161 33.581 53.355 1.00 16.34 143 ALA A C 1
ATOM 1019 O O . ALA A 1 143 ? 18.614 33.678 54.501 1.00 18.44 143 ALA A O 1
ATOM 1021 N N . SER A 1 144 ? 18.203 32.463 52.642 1.00 16.97 144 SER A N 1
ATOM 1022 C CA . SER A 1 144 ? 18.950 31.306 53.116 1.00 15.56 144 SER A CA 1
ATOM 1023 C C . SER A 1 144 ? 19.538 30.536 51.945 1.00 15.35 144 SER A C 1
ATOM 1024 O O . SER A 1 144 ? 19.015 30.582 50.828 1.00 17.05 144 SER A O 1
ATOM 1027 N N . GLN A 1 145 ? 20.656 29.871 52.210 1.00 15.06 145 GLN A N 1
ATOM 1028 C CA . GLN A 1 145 ? 21.257 28.919 51.299 1.00 15.31 145 GLN A CA 1
ATOM 1029 C C . GLN A 1 145 ? 21.346 27.595 52.026 1.00 13.97 145 GLN A C 1
ATOM 1030 O O . GLN A 1 145 ? 21.614 27.555 53.225 1.00 15.38 145 GLN A O 1
ATOM 1036 N N . GLN A 1 146 ? 21.095 26.514 51.316 1.00 13.36 146 GLN A N 1
ATOM 1037 C CA . GLN A 1 146 ? 21.131 25.209 51.912 1.00 14.33 146 GLN A CA 1
ATOM 1038 C C . GLN A 1 146 ? 21.853 24.214 51.027 1.00 14.95 146 GLN A C 1
ATOM 1039 O O . GLN A 1 146 ? 21.957 24.387 49.825 1.00 13.74 146 GLN A O 1
ATOM 1045 N N . THR A 1 147 ? 22.359 23.166 51.644 1.00 15.12 147 THR A N 1
ATOM 1046 C CA . THR A 1 147 ? 23.031 22.119 50.916 1.00 15.10 147 THR A CA 1
ATOM 1047 C C . THR A 1 147 ? 22.785 20.817 51.650 1.00 14.70 147 THR A C 1
ATOM 1048 O O . THR A 1 147 ? 22.076 20.765 52.673 1.00 16.10 147 THR A O 1
ATOM 1052 N N . THR A 1 148 ? 23.349 19.762 51.103 1.00 15.30 148 THR A N 1
ATOM 1053 C CA . THR A 1 148 ? 23.180 18.458 51.660 1.00 17.98 148 THR A CA 1
ATOM 1054 C C . THR A 1 148 ? 24.496 17.701 51.529 1.00 17.51 148 THR A C 1
ATOM 1055 O O . THR A 1 148 ? 25.306 17.963 50.629 1.00 19.34 148 THR A O 1
ATOM 1059 N N . GLN A 1 149 ? 24.701 16.768 52.451 1.00 18.57 149 GLN A N 1
ATOM 1060 C CA . GLN A 1 149 ? 25.798 15.833 52.363 1.00 17.28 149 GLN A CA 1
ATOM 1061 C C . GLN A 1 149 ? 25.340 14.517 52.940 1.00 17.91 149 GLN A C 1
ATOM 1062 O O . GLN A 1 149 ? 24.499 14.475 53.834 1.00 18.87 149 GLN A O 1
ATOM 1068 N N . THR A 1 150 ? 25.877 13.440 52.395 1.00 18.39 150 THR A N 1
ATOM 1069 C CA . THR A 1 150 ? 25.454 12.105 52.743 1.00 19.92 150 THR A CA 1
ATOM 1070 C C . THR A 1 150 ? 26.595 11.413 53.449 1.00 19.80 150 THR A C 1
ATOM 1071 O O . THR A 1 150 ? 27.696 11.336 52.923 1.00 19.12 150 THR A O 1
ATOM 1075 N N . ILE A 1 151 ? 26.310 10.956 54.665 1.00 19.38 151 ILE A N 1
ATOM 1076 C CA . ILE A 1 151 ? 27.213 10.148 55.461 1.00 17.50 151 ILE A CA 1
ATOM 1077 C C . ILE A 1 151 ? 27.026 8.653 55.124 1.00 19.80 151 ILE A C 1
ATOM 1078 O O . ILE A 1 151 ? 25.901 8.176 54.916 1.00 20.97 151 ILE A O 1
ATOM 1083 N N . ARG A 1 152 ? 28.143 7.935 55.059 1.00 19.02 152 ARG A N 1
ATOM 1084 C CA . ARG A 1 152 ? 28.141 6.516 54.656 1.00 19.66 152 ARG A CA 1
ATOM 1085 C C . ARG A 1 152 ? 28.690 5.568 55.708 1.00 22.59 152 ARG A C 1
ATOM 1086 O O . ARG A 1 152 ? 29.679 5.864 56.381 1.00 21.82 152 ARG A O 1
ATOM 1094 N N . LEU A 1 153 ? 28.050 4.403 55.809 1.00 25.06 153 LEU A N 1
ATOM 1095 C CA . LEU A 1 153 ? 28.536 3.307 56.638 1.00 22.14 153 LEU A CA 1
ATOM 1096 C C . LEU A 1 153 ? 28.359 2.004 55.866 1.00 24.85 153 LEU A C 1
ATOM 1097 O O . LEU A 1 153 ? 27.284 1.733 55.326 1.00 25.59 153 LEU A O 1
ATOM 1102 N N . THR A 1 154 ? 29.432 1.225 55.816 1.00 27.83 154 THR A N 1
ATOM 1103 C CA . THR A 1 154 ? 29.416 -0.131 55.256 1.00 29.44 154 THR A CA 1
ATOM 1104 C C . THR A 1 154 ? 29.549 -1.157 56.385 1.00 35.43 154 THR A C 1
ATOM 1105 O O . THR A 1 154 ? 30.479 -1.085 57.208 1.00 31.25 154 THR A O 1
ATOM 1109 N N . VAL A 1 155 ? 28.613 -2.103 56.422 1.00 34.75 155 VAL A N 1
ATOM 1110 C CA . VAL A 1 155 ? 28.622 -3.177 57.417 1.00 34.86 155 VAL A CA 1
ATOM 1111 C C . VAL A 1 155 ? 29.132 -4.481 56.766 1.00 38.72 155 VAL A C 1
ATOM 1112 O O . VAL A 1 155 ? 28.576 -4.927 55.766 1.00 38.98 155 VAL A O 1
ATOM 1116 N N . THR A 1 156 ? 30.203 -5.042 57.348 1.00 37.17 156 THR A N 1
ATOM 1117 C CA . THR A 1 156 ? 30.919 -6.261 56.899 1.00 39.42 156 THR A CA 1
ATOM 1118 C C . THR A 1 156 ? 31.420 -6.204 55.450 1.00 31.35 156 THR A C 1
ATOM 1119 O O . THR A 1 156 ? 31.289 -5.200 54.750 1.00 54.44 156 THR A O 1
ATOM 1124 N N . HIS B 1 7 ? -3.673 22.158 39.457 1.00 29.04 7 HIS B N 1
ATOM 1125 C CA . HIS B 1 7 ? -4.861 23.000 39.093 1.00 27.21 7 HIS B CA 1
ATOM 1126 C C . HIS B 1 7 ? -4.935 23.420 37.634 1.00 17.99 7 HIS B C 1
ATOM 1127 O O . HIS B 1 7 ? -6.040 23.553 37.069 1.00 17.40 7 HIS B O 1
ATOM 1134 N N . HIS B 1 8 ? -3.786 23.741 37.048 1.00 17.36 8 HIS B N 1
ATOM 1135 C CA . HIS B 1 8 ? -3.793 24.508 35.822 1.00 14.03 8 HIS B CA 1
ATOM 1136 C C . HIS B 1 8 ? -2.912 23.920 34.749 1.00 13.39 8 HIS B C 1
ATOM 1137 O O . HIS B 1 8 ? -1.937 23.197 35.010 1.00 15.85 8 HIS B O 1
ATOM 1144 N N . HIS B 1 9 ? -3.264 24.259 33.521 1.00 12.94 9 HIS B N 1
ATOM 1145 C CA . HIS B 1 9 ? -2.438 23.964 32.385 1.00 13.78 9 HIS B CA 1
ATOM 1146 C C . HIS B 1 9 ? -2.335 25.233 31.556 1.00 13.64 9 HIS B C 1
ATOM 1147 O O . HIS B 1 9 ? -3.158 26.146 31.685 1.00 14.75 9 HIS B O 1
ATOM 1154 N N . VAL B 1 10 ? -1.306 25.277 30.723 1.00 14.64 10 VAL B N 1
ATOM 1155 C CA . VAL B 1 10 ? -1.055 26.399 29.832 1.00 17.60 10 VAL B CA 1
ATOM 1156 C C . VAL B 1 10 ? -1.312 25.961 28.391 1.00 21.00 10 VAL B C 1
ATOM 1157 O O . VAL B 1 10 ? -1.411 24.774 28.099 1.00 20.92 10 VAL B O 1
ATOM 1161 N N . THR B 1 11 ? -1.427 26.920 27.485 1.00 25.92 11 THR B N 1
ATOM 1162 C CA . THR B 1 11 ? -1.478 26.589 26.060 1.00 32.95 11 THR B CA 1
ATOM 1163 C C . THR B 1 11 ? -0.135 26.861 25.377 1.00 34.74 11 THR B C 1
ATOM 1164 O O . THR B 1 11 ? 0.269 26.125 24.481 1.00 45.16 11 THR B O 1
ATOM 1168 N N . ASN B 1 12 ? 0.560 27.908 25.813 1.00 36.39 12 ASN B N 1
ATOM 1169 C CA . ASN B 1 12 ? 1.925 28.159 25.360 1.00 34.89 12 ASN B CA 1
ATOM 1170 C C . ASN B 1 12 ? 2.882 27.384 26.236 1.00 28.44 12 ASN B C 1
ATOM 1171 O O . ASN B 1 12 ? 2.879 27.540 27.453 1.00 33.81 12 ASN B O 1
ATOM 1176 N N . ASP B 1 13 ? 3.732 26.567 25.640 1.00 26.15 13 ASP B N 1
ATOM 1177 C CA . ASP B 1 13 ? 4.724 25.901 26.450 1.00 27.87 13 ASP B CA 1
ATOM 1178 C C . ASP B 1 13 ? 5.580 26.885 27.230 1.00 25.07 13 ASP B C 1
ATOM 1179 O O . ASP B 1 13 ? 5.927 27.985 26.767 1.00 25.13 13 ASP B O 1
ATOM 1184 N N . CYS B 1 14 ? 5.910 26.472 28.435 1.00 16.01 14 CYS B N 1
ATOM 1185 C CA . CYS B 1 14 ? 6.631 27.312 29.353 1.00 15.34 14 CYS B CA 1
ATOM 1186 C C . CYS B 1 14 ? 8.085 27.416 28.949 1.00 14.28 14 CYS B C 1
ATOM 1187 O O . CYS B 1 14 ? 8.706 26.400 28.651 1.00 15.07 14 CYS B O 1
ATOM 1190 N N . PRO B 1 15 ? 8.635 28.636 28.952 1.00 13.74 15 PRO B N 1
ATOM 1191 C CA . PRO B 1 15 ? 10.063 28.735 28.697 1.00 11.96 15 PRO B CA 1
ATOM 1192 C C . PRO B 1 15 ? 10.897 28.289 29.890 1.00 10.55 15 PRO B C 1
ATOM 1193 O O . PRO B 1 15 ? 10.454 28.398 31.032 1.00 10.38 15 PRO B O 1
ATOM 1197 N N . VAL B 1 16 ? 12.104 27.799 29.623 1.00 11.20 16 VAL B N 1
ATOM 1198 C CA . VAL B 1 16 ? 13.066 27.584 30.686 1.00 12.81 16 VAL B CA 1
ATOM 1199 C C . VAL B 1 16 ? 14.113 28.693 30.537 1.00 12.71 16 VAL B C 1
ATOM 1200 O O . VAL B 1 16 ? 14.904 28.710 29.597 1.00 15.95 16 VAL B O 1
ATOM 1204 N N . THR B 1 17 ? 14.059 29.654 31.455 1.00 12.14 17 THR B N 1
ATOM 1205 C CA . THR B 1 17 ? 14.833 30.881 31.343 1.00 13.20 17 THR B CA 1
ATOM 1206 C C . THR B 1 17 ? 15.942 30.791 32.363 1.00 13.83 17 THR B C 1
ATOM 1207 O O . THR B 1 17 ? 15.724 31.000 33.555 1.00 14.81 17 THR B O 1
ATOM 1211 N N . ILE B 1 18 ? 17.122 30.435 31.897 1.00 13.45 18 ILE B N 1
ATOM 1212 C CA . ILE B 1 18 ? 18.256 30.252 32.795 1.00 12.47 18 ILE B CA 1
ATOM 1213 C C . ILE B 1 18 ? 19.250 31.378 32.540 1.00 13.44 18 ILE B C 1
ATOM 1214 O O . ILE B 1 18 ? 19.472 31.755 31.398 1.00 15.03 18 ILE B O 1
ATOM 1219 N N . THR B 1 19 ? 19.820 31.924 33.603 1.00 12.39 19 THR B N 1
ATOM 1220 C CA . THR B 1 19 ? 21.032 32.750 33.475 1.00 12.74 19 THR B CA 1
ATOM 1221 C C . THR B 1 19 ? 22.121 32.215 34.408 1.00 12.17 19 THR B C 1
ATOM 1222 O O . THR B 1 19 ? 21.848 31.499 35.382 1.00 11.34 19 THR B O 1
ATOM 1226 N N . THR B 1 20 ? 23.361 32.535 34.066 1.00 13.76 20 THR B N 1
ATOM 1227 C CA . THR B 1 20 ? 24.493 32.188 34.900 1.00 13.15 20 THR B CA 1
ATOM 1228 C C . THR B 1 20 ? 25.425 33.377 35.042 1.00 13.51 20 THR B C 1
ATOM 1229 O O . THR B 1 20 ? 25.295 34.358 34.343 1.00 13.02 20 THR B O 1
ATOM 1233 N N . THR B 1 21 ? 26.351 33.260 35.980 1.00 16.11 21 THR B N 1
ATOM 1234 C CA . THR B 1 21 ? 27.506 34.156 36.082 1.00 16.51 21 THR B CA 1
ATOM 1235 C C . THR B 1 21 ? 28.175 34.342 34.715 1.00 15.53 21 THR B C 1
ATOM 1236 O O . THR B 1 21 ? 28.350 33.362 33.983 1.00 17.95 21 THR B O 1
ATOM 1240 N N . PRO B 1 22 ? 28.563 35.585 34.369 1.00 17.16 22 PRO B N 1
ATOM 1241 C CA . PRO B 1 22 ? 29.325 35.808 33.140 1.00 17.43 22 PRO B CA 1
ATOM 1242 C C . PRO B 1 22 ? 30.703 35.157 33.236 1.00 20.90 22 PRO B C 1
ATOM 1243 O O . PRO B 1 22 ? 31.158 34.810 34.346 1.00 19.03 22 PRO B O 1
ATOM 1247 N N . PRO B 1 23 ? 31.386 35.005 32.093 1.00 19.83 23 PRO B N 1
ATOM 1248 C CA . PRO B 1 23 ? 32.743 34.457 32.147 1.00 21.47 23 PRO B CA 1
ATOM 1249 C C . PRO B 1 23 ? 33.649 35.244 33.092 1.00 21.58 23 PRO B C 1
ATOM 1250 O O . PRO B 1 23 ? 33.592 36.479 33.118 1.00 21.50 23 PRO B O 1
ATOM 1254 N N . GLN B 1 24 ? 34.473 34.526 33.846 1.00 19.41 24 GLN B N 1
ATOM 1255 C CA . GLN B 1 24 ? 35.441 35.125 34.757 1.00 23.35 24 GLN B CA 1
ATOM 1256 C C . GLN B 1 24 ? 36.861 34.775 34.355 1.00 27.09 24 GLN B C 1
ATOM 1257 O O . GLN B 1 24 ? 37.116 33.684 33.849 1.00 28.82 24 GLN B O 1
ATOM 1263 N N . THR B 1 25 ? 37.778 35.707 34.603 1.00 29.75 25 THR B N 1
ATOM 1264 C CA . THR B 1 25 ? 39.206 35.458 34.437 1.00 32.20 25 THR B CA 1
ATOM 1265 C C . THR B 1 25 ? 39.904 35.716 35.764 1.00 33.29 25 THR B C 1
ATOM 1266 O O . THR B 1 25 ? 39.683 36.753 36.391 1.00 41.59 25 THR B O 1
ATOM 1270 N N . VAL B 1 26 ? 40.720 34.754 36.193 1.00 36.86 26 VAL B N 1
ATOM 1271 C CA . VAL B 1 26 ? 41.518 34.878 37.415 1.00 38.76 26 VAL B CA 1
ATOM 1272 C C . VAL B 1 26 ? 42.966 34.536 37.083 1.00 42.63 26 VAL B C 1
ATOM 1273 O O . VAL B 1 26 ? 43.253 34.129 35.964 1.00 40.79 26 VAL B O 1
ATOM 1277 N N . GLY B 1 27 ? 43.870 34.707 38.048 1.00 45.41 27 GLY B N 1
ATOM 1278 C CA . GLY B 1 27 ? 45.249 34.236 37.906 1.00 34.91 27 GLY B CA 1
ATOM 1279 C C . GLY B 1 27 ? 45.488 33.001 38.745 1.00 35.04 27 GLY B C 1
ATOM 1280 O O . GLY B 1 27 ? 44.807 32.802 39.748 1.00 43.58 27 GLY B O 1
ATOM 1281 N N . VAL B 1 28 ? 46.452 32.169 38.347 1.00 38.72 28 VAL B N 1
ATOM 1282 C CA . VAL B 1 28 ? 46.779 30.958 39.117 1.00 42.14 28 VAL B CA 1
ATOM 1283 C C . VAL B 1 28 ? 47.169 31.296 40.550 1.00 42.62 28 VAL B C 1
ATOM 1284 O O . VAL B 1 28 ? 46.898 30.526 41.475 1.00 45.88 28 VAL B O 1
ATOM 1288 N N . SER B 1 29 ? 47.808 32.449 40.721 1.00 45.13 29 SER B N 1
ATOM 1289 C CA . SER B 1 29 ? 48.241 32.902 42.036 1.00 50.91 29 SER B CA 1
ATOM 1290 C C . SER B 1 29 ? 47.090 33.434 42.895 1.00 49.21 29 SER B C 1
ATOM 1291 O O . SER B 1 29 ? 47.213 33.480 44.115 1.00 49.39 29 SER B O 1
ATOM 1294 N N . SER B 1 30 ? 45.973 33.818 42.275 1.00 45.90 30 SER B N 1
ATOM 1295 C CA . SER B 1 30 ? 44.829 34.354 43.027 1.00 42.42 30 SER B CA 1
ATOM 1296 C C . SER B 1 30 ? 44.416 33.387 44.129 1.00 38.49 30 SER B C 1
ATOM 1297 O O . SER B 1 30 ? 44.454 32.175 43.945 1.00 40.16 30 SER B O 1
ATOM 1300 N N . THR B 1 31 ? 44.043 33.936 45.280 1.00 38.25 31 THR B N 1
ATOM 1301 C CA . THR B 1 31 ? 43.608 33.135 46.428 1.00 43.16 31 THR B CA 1
ATOM 1302 C C . THR B 1 31 ? 42.118 33.353 46.768 1.00 40.08 31 THR B C 1
ATOM 1303 O O . THR B 1 31 ? 41.570 32.681 47.645 1.00 43.11 31 THR B O 1
ATOM 1307 N N . THR B 1 32 ? 41.472 34.283 46.068 1.00 36.38 32 THR B N 1
ATOM 1308 C CA . THR B 1 32 ? 40.081 34.638 46.343 1.00 37.45 32 THR B CA 1
ATOM 1309 C C . THR B 1 32 ? 39.148 33.522 45.866 1.00 36.19 32 THR B C 1
ATOM 1310 O O . THR B 1 32 ? 39.272 33.084 44.728 1.00 40.78 32 THR B O 1
ATOM 1314 N N . PRO B 1 33 ? 38.217 33.055 46.729 1.00 33.53 33 PRO B N 1
ATOM 1315 C CA . PRO B 1 33 ? 37.226 32.058 46.276 1.00 31.31 33 PRO B CA 1
ATOM 1316 C C . PRO B 1 33 ? 36.476 32.518 45.032 1.00 31.05 33 PRO B C 1
ATOM 1317 O O . PRO B 1 33 ? 36.147 33.694 44.915 1.00 27.35 33 PRO B O 1
ATOM 1321 N N . ILE B 1 34 ? 36.233 31.592 44.110 1.00 29.43 34 ILE B N 1
ATOM 1322 C CA . ILE B 1 34 ? 35.581 31.891 42.839 1.00 27.06 34 ILE B CA 1
ATOM 1323 C C . ILE B 1 34 ? 34.173 31.329 42.893 1.00 21.95 34 ILE B C 1
ATOM 1324 O O . ILE B 1 34 ? 33.987 30.134 43.054 1.00 21.86 34 ILE B O 1
ATOM 1329 N N . GLY B 1 35 ? 33.190 32.207 42.776 1.00 21.68 35 GLY B N 1
ATOM 1330 C CA . GLY B 1 35 ? 31.789 31.803 42.835 1.00 21.17 35 GLY B CA 1
ATOM 1331 C C . GLY B 1 35 ? 31.204 31.662 41.455 1.00 20.08 35 GLY B C 1
ATOM 1332 O O . GLY B 1 35 ? 31.522 32.438 40.552 1.00 19.52 35 GLY B O 1
ATOM 1333 N N . PHE B 1 36 ? 30.341 30.659 41.309 1.00 16.57 36 PHE B N 1
ATOM 1334 C CA . PHE B 1 36 ? 29.586 30.426 40.089 1.00 14.74 36 PHE B CA 1
ATOM 1335 C C . PHE B 1 36 ? 28.142 30.218 40.494 1.00 15.76 36 PHE B C 1
ATOM 1336 O O . PHE B 1 36 ? 27.855 29.476 41.439 1.00 16.14 36 PHE B O 1
ATOM 1344 N N . SER B 1 37 ? 27.229 30.880 39.800 1.00 14.16 37 SER B N 1
ATOM 1345 C CA . SER B 1 37 ? 25.822 30.681 40.123 1.00 14.40 37 SER B CA 1
ATOM 1346 C C . SER B 1 37 ? 24.955 30.583 38.896 1.00 13.13 37 SER B C 1
ATOM 1347 O O . SER B 1 37 ? 25.316 31.024 37.802 1.00 12.64 37 SER B O 1
ATOM 1350 N N . ALA B 1 38 ? 23.806 29.963 39.110 1.00 11.08 38 ALA B N 1
ATOM 1351 C CA . ALA B 1 38 ? 22.812 29.812 38.078 1.00 11.25 38 ALA B CA 1
ATOM 1352 C C . ALA B 1 38 ? 21.465 30.108 38.650 1.00 10.20 38 ALA B C 1
ATOM 1353 O O . ALA B 1 38 ? 21.215 29.918 39.842 1.00 10.96 38 ALA B O 1
ATOM 1355 N N . LYS B 1 39 ? 20.586 30.585 37.790 1.00 10.09 39 LYS B N 1
ATOM 1356 C CA . LYS B 1 39 ? 19.219 30.750 38.211 1.00 13.07 39 LYS B CA 1
ATOM 1357 C C . LYS B 1 39 ? 18.248 30.483 37.095 1.00 12.03 39 LYS B C 1
ATOM 1358 O O . LYS B 1 39 ? 18.538 30.730 35.921 1.00 13.89 39 LYS B O 1
ATOM 1364 N N . VAL B 1 40 ? 17.086 29.984 37.497 1.00 11.14 40 VAL B N 1
ATOM 1365 C CA . VAL B 1 40 ? 16.097 29.523 36.555 1.00 10.69 40 VAL B CA 1
ATOM 1366 C C . VAL B 1 40 ? 14.733 30.108 36.925 1.00 9.64 40 VAL B C 1
ATOM 1367 O O . VAL B 1 40 ? 14.364 30.161 38.089 1.00 11.30 40 VAL B O 1
ATOM 1371 N N . THR B 1 41 ? 14.012 30.562 35.918 1.00 9.17 41 THR B N 1
ATOM 1372 C CA . THR B 1 41 ? 12.641 31.016 36.084 1.00 9.88 41 THR B CA 1
ATOM 1373 C C . THR B 1 41 ? 11.857 30.630 34.837 1.00 9.42 41 THR B C 1
ATOM 1374 O O . THR B 1 41 ? 12.364 29.931 33.939 1.00 8.96 41 THR B O 1
ATOM 1378 N N . THR B 1 42 ? 10.591 31.035 34.814 1.00 8.84 42 THR B N 1
ATOM 1379 C CA . THR B 1 42 ? 9.753 30.844 33.650 1.00 10.02 42 THR B CA 1
ATOM 1380 C C . THR B 1 42 ? 8.756 32.007 33.592 1.00 11.24 42 THR B C 1
ATOM 1381 O O . THR B 1 42 ? 8.850 32.938 34.388 1.00 12.51 42 THR B O 1
ATOM 1385 N N . SER B 1 43 ? 7.815 31.970 32.654 1.00 11.67 43 SER B N 1
ATOM 1386 C CA . SER B 1 43 ? 6.922 33.125 32.453 1.00 12.85 43 SER B CA 1
ATOM 1387 C C . SER B 1 43 ? 5.949 33.283 33.642 1.00 11.91 43 SER B C 1
ATOM 1388 O O . SER B 1 43 ? 5.678 32.334 34.403 1.00 9.97 43 SER B O 1
ATOM 1391 N N . ASP B 1 44 ? 5.399 34.476 33.793 1.00 14.51 44 ASP B N 1
ATOM 1392 C CA . ASP B 1 44 ? 4.439 34.75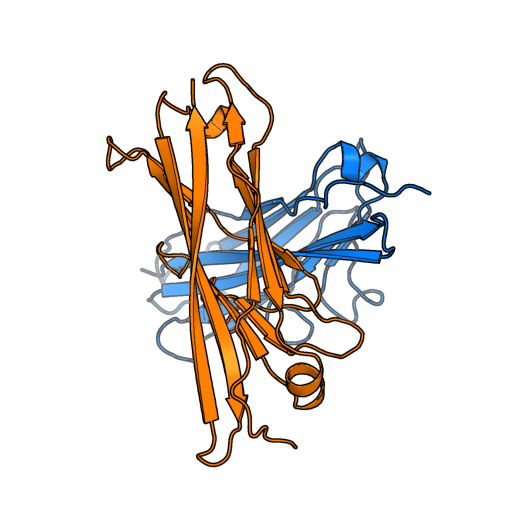0 34.848 1.00 14.59 44 ASP B CA 1
ATOM 1393 C C . ASP B 1 44 ? 3.207 33.835 34.751 1.00 13.93 44 ASP B C 1
ATOM 1394 O O . ASP B 1 44 ? 2.731 33.352 35.764 1.00 13.78 44 ASP B O 1
ATOM 1399 N N . GLN B 1 45 ? 2.680 33.595 33.551 1.00 14.27 45 GLN B N 1
ATOM 1400 C CA . GLN B 1 45 ? 1.524 32.678 33.430 1.00 15.31 45 GLN B CA 1
ATOM 1401 C C . GLN B 1 45 ? 1.897 31.261 33.827 1.00 13.55 45 GLN B C 1
ATOM 1402 O O . GLN B 1 45 ? 1.116 30.589 34.475 1.00 14.65 45 GLN B O 1
ATOM 1408 N N . CYS B 1 46 ? 3.112 30.826 33.491 1.00 13.09 46 CYS B N 1
ATOM 1409 C CA . CYS B 1 46 ? 3.552 29.498 33.892 1.00 12.08 46 CYS B CA 1
ATOM 1410 C C . CYS B 1 46 ? 3.726 29.387 35.386 1.00 11.70 46 CYS B C 1
ATOM 1411 O O . CYS B 1 46 ? 3.395 28.371 35.980 1.00 11.42 46 CYS B O 1
ATOM 1414 N N . ILE B 1 47 ? 4.210 30.456 36.004 1.00 10.34 47 ILE B N 1
ATOM 1415 C CA . ILE B 1 47 ? 4.268 30.488 37.456 1.00 10.99 47 ILE B CA 1
ATOM 1416 C C . ILE B 1 47 ? 2.879 30.448 38.084 1.00 12.59 47 ILE B C 1
ATOM 1417 O O . ILE B 1 47 ? 2.652 29.697 39.032 1.00 13.47 47 ILE B O 1
ATOM 1422 N N . LYS B 1 48 ? 1.943 31.224 37.555 1.00 12.21 48 LYS B N 1
ATOM 1423 C CA . LYS B 1 48 ? 0.546 31.124 38.017 1.00 13.60 48 LYS B CA 1
ATOM 1424 C C . LYS B 1 48 ? -0.022 29.687 37.846 1.00 15.20 48 LYS B C 1
ATOM 1425 O O . LYS B 1 48 ? -0.830 29.234 38.644 1.00 18.41 48 LYS B O 1
ATOM 1431 N N . ALA B 1 49 ? 0.438 28.969 36.827 1.00 14.77 49 ALA B N 1
ATOM 1432 C CA . ALA B 1 49 ? -0.037 27.608 36.565 1.00 16.01 49 ALA B CA 1
ATOM 1433 C C . ALA B 1 49 ? 0.676 26.542 37.397 1.00 18.20 49 ALA B C 1
ATOM 1434 O O . ALA B 1 49 ? 0.344 25.355 37.314 1.00 24.16 49 ALA B O 1
ATOM 1436 N N . GLY B 1 50 ? 1.663 26.949 38.179 1.00 17.58 50 GLY B N 1
ATOM 1437 C CA . GLY B 1 50 ? 2.328 26.063 39.132 1.00 21.10 50 GLY B CA 1
ATOM 1438 C C . GLY B 1 50 ? 3.528 25.319 38.564 1.00 20.90 50 GLY B C 1
ATOM 1439 O O . GLY B 1 50 ? 3.818 24.205 38.972 1.00 22.01 50 GLY B O 1
ATOM 1440 N N . ALA B 1 51 ? 4.253 25.958 37.660 1.00 14.17 51 ALA B N 1
ATOM 1441 C CA . ALA B 1 51 ? 5.411 25.345 37.039 1.00 12.70 51 ALA B CA 1
ATOM 1442 C C . ALA B 1 51 ? 6.528 25.088 38.052 1.00 10.69 51 ALA B C 1
ATOM 1443 O O . ALA B 1 51 ? 6.680 25.824 39.032 1.00 13.24 51 ALA B O 1
ATOM 1445 N N . LYS B 1 52 ? 7.260 23.998 37.817 1.00 10.45 52 LYS B N 1
ATOM 1446 C CA . LYS B 1 52 ? 8.378 23.574 38.635 1.00 10.89 52 LYS B CA 1
ATOM 1447 C C . LYS B 1 52 ? 9.600 23.691 37.761 1.00 10.33 52 LYS B C 1
ATOM 1448 O O . LYS B 1 52 ? 9.603 23.182 36.646 1.00 13.04 52 LYS B O 1
ATOM 1454 N N . VAL B 1 53 ? 10.630 24.352 38.267 1.00 9.74 53 VAL B N 1
ATOM 1455 C CA . VAL B 1 53 ? 11.892 24.452 37.557 1.00 9.93 53 VAL B CA 1
ATOM 1456 C C . VAL B 1 53 ? 12.958 23.574 38.213 1.00 10.10 53 VAL B C 1
ATOM 1457 O O . VAL B 1 53 ? 12.883 23.211 39.389 1.00 11.38 53 VAL B O 1
ATOM 1461 N N . TRP B 1 54 ? 13.937 23.224 37.397 1.00 10.41 54 TRP B N 1
ATOM 1462 C CA . TRP B 1 54 ? 14.971 22.272 37.741 1.00 11.16 54 TRP B CA 1
ATOM 1463 C C . TRP B 1 54 ? 16.338 22.782 37.315 1.00 10.45 54 TRP B C 1
ATOM 1464 O O . TRP B 1 54 ? 16.483 23.481 36.294 1.00 10.19 54 TRP B O 1
ATOM 1475 N N . LEU B 1 55 ? 17.348 22.353 38.063 1.00 9.33 55 LEU B N 1
ATOM 1476 C CA . LEU B 1 55 ? 18.735 22.636 37.733 1.00 10.17 55 LEU B CA 1
ATOM 1477 C C . LEU B 1 55 ? 19.572 21.433 38.112 1.00 10.85 55 LEU B C 1
ATOM 1478 O O . LEU B 1 55 ? 19.350 20.836 39.168 1.00 12.29 55 LEU B O 1
ATOM 1483 N N . TRP B 1 56 ? 20.527 21.088 37.261 1.00 11.48 56 TRP B N 1
ATOM 1484 C CA . TRP B 1 56 ? 21.425 19.971 37.528 1.00 12.59 56 TRP B CA 1
ATOM 1485 C C . TRP B 1 56 ? 22.697 20.005 36.711 1.00 12.71 56 TRP B C 1
ATOM 1486 O O . TRP B 1 56 ? 22.759 20.624 35.661 1.00 13.64 56 TRP B O 1
ATOM 1497 N N . GLY B 1 57 ? 23.721 19.341 37.237 1.00 14.83 57 GLY B N 1
ATOM 1498 C CA . GLY B 1 57 ? 25.044 19.310 36.620 1.00 14.82 57 GLY B CA 1
ATOM 1499 C C . GLY B 1 57 ? 25.300 17.968 35.967 1.00 17.33 57 GLY B C 1
ATOM 1500 O O . GLY B 1 57 ? 24.427 17.103 35.945 1.00 18.71 57 GLY B O 1
ATOM 1501 N N . THR B 1 58 ? 26.506 17.801 35.441 1.00 18.45 58 THR B N 1
ATOM 1502 C CA . THR B 1 58 ? 26.873 16.635 34.637 1.00 20.56 58 THR B CA 1
ATOM 1503 C C . THR B 1 58 ? 27.699 15.615 35.403 1.00 21.32 58 THR B C 1
ATOM 1504 O O . THR B 1 58 ? 28.061 14.568 34.873 1.00 25.59 58 THR B O 1
ATOM 1508 N N . GLY B 1 59 ? 28.015 15.926 36.646 1.00 21.00 59 GLY B N 1
ATOM 1509 C CA . GLY B 1 59 ? 28.879 15.078 37.439 1.00 22.05 59 GLY B CA 1
ATOM 1510 C C . GLY B 1 59 ? 28.111 13.940 38.076 1.00 22.73 59 GLY B C 1
ATOM 1511 O O . GLY B 1 59 ? 26.909 13.778 37.833 1.00 21.49 59 GLY B O 1
ATOM 1512 N N . PRO B 1 60 ? 28.808 13.136 38.899 1.00 27.34 60 PRO B N 1
ATOM 1513 C CA . PRO B 1 60 ? 28.177 12.091 39.687 1.00 26.83 60 PRO B CA 1
ATOM 1514 C C . PRO B 1 60 ? 27.105 12.680 40.594 1.00 25.93 60 PRO B C 1
ATOM 1515 O O . PRO B 1 60 ? 27.289 13.770 41.147 1.00 25.15 60 PRO B O 1
ATOM 1519 N N . ALA B 1 61 ? 25.995 11.962 40.724 1.00 27.19 61 ALA B N 1
ATOM 1520 C CA . ALA B 1 61 ? 24.806 12.432 41.446 1.00 27.03 61 ALA B CA 1
ATOM 1521 C C . ALA B 1 61 ? 24.375 13.835 41.013 1.00 26.43 61 ALA B C 1
ATOM 1522 O O . ALA B 1 61 ? 23.866 14.593 41.817 1.00 25.48 61 ALA B O 1
ATOM 1524 N N . ASN B 1 62 ? 24.590 14.158 39.739 1.00 21.57 62 ASN B N 1
ATOM 1525 C CA . ASN B 1 62 ? 24.221 15.453 39.172 1.00 20.32 62 ASN B CA 1
ATOM 1526 C C . ASN B 1 62 ? 24.894 16.662 39.791 1.00 19.16 62 ASN B C 1
ATOM 1527 O O . ASN B 1 62 ? 24.392 17.780 39.682 1.00 18.85 62 ASN B O 1
ATOM 1532 N N . LYS B 1 63 ? 26.054 16.442 40.401 1.00 21.31 63 LYS B N 1
ATOM 1533 C CA . LYS B 1 63 ? 26.892 17.537 40.879 1.00 19.80 63 LYS B CA 1
ATOM 1534 C C . LYS B 1 63 ? 27.458 18.339 39.705 1.00 19.08 63 LYS B C 1
ATOM 1535 O O . LYS B 1 63 ? 27.425 17.896 38.568 1.00 21.29 63 LYS B O 1
ATOM 1541 N N . TRP B 1 64 ? 27.942 19.541 39.994 1.00 18.32 64 TRP B N 1
ATOM 1542 C CA . TRP B 1 64 ? 28.387 20.450 38.954 1.00 18.07 64 TRP B CA 1
ATOM 1543 C C . TRP B 1 64 ? 29.885 20.259 38.741 1.00 17.62 64 TRP B C 1
ATOM 1544 O O . TRP B 1 64 ? 30.645 20.160 39.711 1.00 21.55 64 TRP B O 1
ATOM 1555 N N . VAL B 1 65 ? 30.312 20.206 37.484 1.00 17.97 65 VAL B N 1
ATOM 1556 C CA . VAL B 1 65 ? 31.719 19.934 37.175 1.00 20.77 65 VAL B CA 1
ATOM 1557 C C . VAL B 1 65 ? 32.384 21.100 36.439 1.00 21.48 65 VAL B C 1
ATOM 1558 O O . VAL B 1 65 ? 31.948 21.506 35.369 1.00 19.80 65 VAL B O 1
ATOM 1562 N N . LEU B 1 66 ? 33.454 21.631 37.031 1.00 23.47 66 LEU B N 1
ATOM 1563 C CA . LEU B 1 66 ? 34.292 22.616 36.383 1.00 23.89 66 LEU B CA 1
ATOM 1564 C C . LEU B 1 66 ? 35.440 21.842 35.742 1.00 25.49 66 LEU B C 1
ATOM 1565 O O . LEU B 1 66 ? 36.225 21.184 36.438 1.00 29.32 66 LEU B O 1
ATOM 1570 N N . GLN B 1 67 ? 35.511 21.897 34.419 1.00 22.34 67 GLN B N 1
ATOM 1571 C CA . GLN B 1 67 ? 36.411 21.045 33.651 1.00 23.28 67 GLN B CA 1
ATOM 1572 C C . GLN B 1 67 ? 37.384 21.869 32.818 1.00 25.42 67 GLN B C 1
ATOM 1573 O O . GLN B 1 67 ? 36.968 22.718 32.031 1.00 27.02 67 GLN B O 1
ATOM 1579 N N . HIS B 1 68 ? 38.683 21.616 32.996 1.00 24.99 68 HIS B N 1
ATOM 1580 C CA . HIS B 1 68 ? 39.719 22.205 32.153 1.00 27.35 68 HIS B CA 1
ATOM 1581 C C .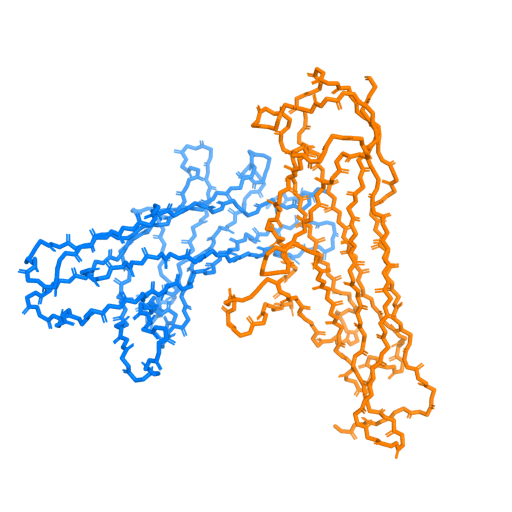 HIS B 1 68 ? 39.533 21.683 30.726 1.00 26.63 68 HIS B C 1
ATOM 1582 O O . HIS B 1 68 ? 39.281 20.493 30.528 1.00 29.58 68 HIS B O 1
ATOM 1589 N N . ALA B 1 69 ? 39.629 22.583 29.747 1.00 27.87 69 ALA B N 1
ATOM 1590 C CA . ALA B 1 69 ? 39.385 22.246 28.339 1.00 27.80 69 ALA B CA 1
ATOM 1591 C C . ALA B 1 69 ? 40.398 21.271 27.715 1.00 32.52 69 ALA B C 1
ATOM 1592 O O . ALA B 1 69 ? 40.073 20.606 26.738 1.00 37.39 69 ALA B O 1
ATOM 1594 N N . LYS B 1 70 ? 41.608 21.195 28.267 1.00 34.10 70 LYS B N 1
ATOM 1595 C CA . LYS B 1 70 ? 42.686 20.338 27.718 1.00 32.15 70 LYS B CA 1
ATOM 1596 C C . LYS B 1 70 ? 43.132 19.141 28.576 1.00 34.13 70 LYS B C 1
ATOM 1597 O O . LYS B 1 70 ? 43.561 18.130 28.039 1.00 40.55 70 LYS B O 1
ATOM 1603 N N . VAL B 1 71 ? 43.048 19.257 29.895 1.00 29.80 71 VAL B N 1
ATOM 1604 C CA . VAL B 1 71 ? 43.586 18.255 30.799 1.00 33.89 71 VAL B CA 1
ATOM 1605 C C . VAL B 1 71 ? 42.410 17.577 31.493 1.00 38.33 71 VAL B C 1
ATOM 1606 O O . VAL B 1 71 ? 41.834 18.127 32.418 1.00 39.00 71 VAL B O 1
ATOM 1610 N N . ALA B 1 72 ? 42.073 16.374 31.035 1.00 36.42 72 ALA B N 1
ATOM 1611 C CA . ALA B 1 72 ? 40.899 15.640 31.519 1.00 43.09 72 ALA B CA 1
ATOM 1612 C C . ALA B 1 72 ? 40.747 15.614 33.038 1.00 40.64 72 ALA B C 1
ATOM 1613 O O . ALA B 1 72 ? 39.703 16.001 33.557 1.00 39.02 72 ALA B O 1
ATOM 1615 N N . LYS B 1 73 ? 41.780 15.164 33.745 1.00 42.69 73 LYS B N 1
ATOM 1616 C CA . LYS B 1 73 ? 41.682 14.935 35.196 1.00 44.89 73 LYS B CA 1
ATOM 1617 C C . LYS B 1 73 ? 41.720 16.228 36.007 1.00 39.27 73 LYS B C 1
ATOM 1618 O O . LYS B 1 73 ? 41.542 16.206 37.228 1.00 42.86 73 LYS B O 1
ATOM 1624 N N . GLN B 1 74 ? 41.963 17.347 35.331 1.00 35.37 74 GLN B N 1
ATOM 1625 C CA . GLN B 1 74 ? 41.915 18.657 35.965 1.00 36.61 74 GLN B CA 1
ATOM 1626 C C . GLN B 1 74 ? 40.470 19.147 35.990 1.00 32.73 74 GLN B C 1
ATOM 1627 O O . GLN B 1 74 ? 40.026 19.837 35.075 1.00 30.83 74 GLN B O 1
ATOM 1633 N N . LYS B 1 75 ? 39.755 18.772 37.046 1.00 28.98 75 LYS B N 1
ATOM 1634 C CA . LYS B 1 75 ? 38.335 19.085 37.194 1.00 32.17 75 LYS B CA 1
ATOM 1635 C C . LYS B 1 75 ? 37.977 19.183 38.657 1.00 32.75 75 LYS B C 1
ATOM 1636 O O . LYS B 1 75 ? 38.641 18.589 39.508 1.00 34.81 75 LYS B O 1
ATOM 1642 N N . TYR B 1 76 ? 36.912 19.937 38.932 1.00 31.69 76 TYR B N 1
ATOM 1643 C CA . TYR B 1 76 ? 36.390 20.084 40.270 1.00 26.43 76 TYR B CA 1
ATOM 1644 C C . TYR B 1 76 ? 34.933 19.699 40.210 1.00 27.02 76 TYR B C 1
ATOM 1645 O O . TYR B 1 76 ? 34.185 20.248 39.411 1.00 30.99 76 TYR B O 1
ATOM 1654 N N . THR B 1 77 ? 34.558 18.719 41.021 1.00 28.70 77 THR B N 1
ATOM 1655 C CA . THR B 1 77 ? 33.175 18.301 41.141 1.00 28.11 77 THR B CA 1
ATOM 1656 C C . THR B 1 77 ? 32.637 18.999 42.373 1.00 25.79 77 THR B C 1
ATOM 1657 O O . THR B 1 77 ? 33.183 18.849 43.463 1.00 25.80 77 THR B O 1
ATOM 1661 N N . LEU B 1 78 ? 31.567 19.770 42.186 1.00 23.11 78 LEU B N 1
ATOM 1662 C CA . LEU B 1 78 ? 31.132 20.756 43.165 1.00 22.56 78 LEU B CA 1
ATOM 1663 C C . LEU B 1 78 ? 29.689 20.479 43.580 1.00 21.61 78 LEU B C 1
ATOM 1664 O O . LEU B 1 78 ? 28.806 20.215 42.744 1.00 23.65 78 LEU B O 1
ATOM 1669 N N . ASN B 1 79 ? 29.460 20.513 44.882 1.00 22.20 79 ASN B N 1
ATOM 1670 C CA . ASN B 1 79 ? 28.139 20.279 45.431 1.00 22.04 79 ASN B CA 1
ATOM 1671 C C . ASN B 1 79 ? 27.417 21.636 45.507 1.00 21.48 79 ASN B C 1
ATOM 1672 O O . ASN B 1 79 ? 27.929 22.581 46.101 1.00 19.11 79 ASN B O 1
ATOM 1677 N N . PRO B 1 80 ? 26.255 21.753 44.858 1.00 17.57 80 PRO B N 1
ATOM 1678 C CA . PRO B 1 80 ? 25.563 23.032 44.876 1.00 14.53 80 PRO B CA 1
ATOM 1679 C C . PRO B 1 80 ? 24.883 23.366 46.201 1.00 14.26 80 PRO B C 1
ATOM 1680 O O . PRO B 1 80 ? 24.438 22.478 46.924 1.00 14.65 80 PRO B O 1
ATOM 1684 N N . SER B 1 81 ? 24.827 24.659 46.485 1.00 12.85 81 SER B N 1
ATOM 1685 C CA . SER B 1 81 ? 23.977 25.236 47.520 1.00 12.37 81 SER B CA 1
ATOM 1686 C C . SER B 1 81 ? 22.829 25.938 46.796 1.00 12.08 81 SER B C 1
ATOM 1687 O O . SER B 1 81 ? 23.015 26.505 45.712 1.00 16.81 81 SER B O 1
ATOM 1690 N N . ILE B 1 82 ? 21.646 25.891 47.387 1.00 13.14 82 ILE B N 1
ATOM 1691 C CA . ILE B 1 82 ? 20.412 26.348 46.729 1.00 13.08 82 ILE B CA 1
ATOM 1692 C C . ILE B 1 82 ? 19.628 27.258 47.662 1.00 13.55 82 ILE B C 1
ATOM 1693 O O . ILE B 1 82 ? 19.812 27.231 48.893 1.00 12.40 82 ILE B O 1
ATOM 1698 N N . ASP B 1 83 ? 18.729 28.050 47.089 1.00 13.86 83 ASP B N 1
ATOM 1699 C CA . ASP B 1 83 ? 17.958 28.984 47.889 1.00 13.66 83 ASP B CA 1
ATOM 1700 C C . ASP B 1 83 ? 17.014 28.230 48.825 1.00 13.43 83 ASP B C 1
ATOM 1701 O O . ASP B 1 83 ? 16.700 27.048 48.615 1.00 14.21 83 ASP B O 1
ATOM 1706 N N . GLY B 1 84 ? 16.588 28.913 49.876 1.00 15.86 84 GLY B N 1
ATOM 1707 C CA . GLY B 1 84 ? 15.746 28.303 50.893 1.00 17.87 84 GLY B CA 1
ATOM 1708 C C . GLY B 1 84 ? 14.392 27.806 50.421 1.00 18.27 84 GLY B C 1
ATOM 1709 O O . GLY B 1 84 ? 13.777 26.991 51.092 1.00 19.46 84 GLY B O 1
ATOM 1710 N N . GLY B 1 85 ? 13.921 28.302 49.276 1.00 16.13 85 GLY B N 1
ATOM 1711 C CA . GLY B 1 85 ? 12.665 27.854 48.703 1.00 16.82 85 GLY B CA 1
ATOM 1712 C C . GLY B 1 85 ? 12.748 26.622 47.813 1.00 14.85 85 GLY B C 1
ATOM 1713 O O . GLY B 1 85 ? 11.721 26.116 47.374 1.00 17.89 85 GLY B O 1
ATOM 1714 N N . ALA B 1 86 ? 13.968 26.157 47.531 1.00 13.90 86 ALA B N 1
ATOM 1715 C CA . ALA B 1 86 ? 14.211 25.065 46.597 1.00 13.70 86 ALA B CA 1
ATOM 1716 C C . ALA B 1 86 ? 14.419 23.788 47.373 1.00 14.49 86 ALA B C 1
ATOM 1717 O O . ALA B 1 86 ? 14.498 23.802 48.606 1.00 16.34 86 ALA B O 1
ATOM 1719 N N . ASP B 1 87 ? 14.535 22.689 46.649 1.00 15.69 87 ASP B N 1
ATOM 1720 C CA . ASP B 1 87 ? 14.738 21.381 47.258 1.00 16.33 87 ASP B CA 1
ATOM 1721 C C . ASP B 1 87 ? 15.637 20.515 46.390 1.00 16.41 87 ASP B C 1
ATOM 1722 O O . ASP B 1 87 ? 15.690 20.660 45.172 1.00 17.09 87 ASP B O 1
ATOM 1727 N N . PHE B 1 88 ? 16.327 19.586 47.041 1.00 16.35 88 PHE B N 1
ATOM 1728 C CA . PHE B 1 88 ? 17.003 18.517 46.340 1.00 18.45 88 PHE B CA 1
ATOM 1729 C C . PHE B 1 88 ? 16.084 17.324 46.147 1.00 20.18 88 PHE B C 1
ATOM 1730 O O . PHE B 1 88 ? 15.234 17.033 46.992 1.00 22.20 88 PHE B O 1
ATOM 1738 N N . VAL B 1 89 ? 16.294 16.627 45.037 1.00 23.53 89 VAL B N 1
ATOM 1739 C CA . VAL B 1 89 ? 15.583 15.389 44.719 1.00 26.56 89 VAL B CA 1
ATOM 1740 C C . VAL B 1 89 ? 15.738 14.312 45.789 1.00 29.81 89 VAL B C 1
ATOM 1741 O O . VAL B 1 89 ? 16.845 14.077 46.319 1.00 27.50 89 VAL B O 1
ATOM 1745 N N . ASN B 1 90 ? 14.617 13.658 46.082 1.00 28.34 90 ASN B N 1
ATOM 1746 C CA . ASN B 1 90 ? 14.578 12.478 46.949 1.00 30.13 90 ASN B CA 1
ATOM 1747 C C . ASN B 1 90 ? 15.299 12.735 48.258 1.00 31.43 90 ASN B C 1
ATOM 1748 O O . ASN B 1 90 ? 16.213 12.000 48.638 1.00 35.78 90 ASN B O 1
ATOM 1753 N N . GLN B 1 91 ? 14.875 13.815 48.917 1.00 41.57 91 GLN B N 1
ATOM 1754 C CA . GLN B 1 91 ? 15.399 14.235 50.225 1.00 41.79 91 GLN B CA 1
ATOM 1755 C C . GLN B 1 91 ? 16.906 14.529 50.236 1.00 38.38 91 GLN B C 1
ATOM 1756 O O . GLN B 1 91 ? 17.478 14.726 51.302 1.00 44.11 91 GLN B O 1
ATOM 1762 N N . GLY B 1 92 ? 17.536 14.579 49.062 1.00 31.57 92 GLY B N 1
ATOM 1763 C CA . GLY B 1 92 ? 18.955 14.881 48.948 1.00 29.96 92 GLY B CA 1
ATOM 1764 C C . GLY B 1 92 ? 19.864 13.700 48.630 1.00 31.38 92 GLY B C 1
ATOM 1765 O O . GLY B 1 92 ? 21.079 13.845 48.693 1.00 31.34 92 GLY B O 1
ATOM 1766 N N . THR B 1 93 ? 19.296 12.542 48.276 1.00 31.29 93 THR B N 1
ATOM 1767 C CA . THR B 1 93 ? 20.093 11.402 47.798 1.00 37.65 93 THR B CA 1
ATOM 1768 C C . THR B 1 93 ? 20.725 11.695 46.432 1.00 34.95 93 THR B C 1
ATOM 1769 O O . THR B 1 93 ? 21.675 11.033 46.006 1.00 40.09 93 THR B O 1
ATOM 1773 N N . ASP B 1 94 ? 20.166 12.686 45.745 1.00 30.84 94 ASP B N 1
ATOM 1774 C CA . ASP B 1 94 ? 20.678 13.157 44.484 1.00 27.01 94 ASP B CA 1
ATOM 1775 C C . ASP B 1 94 ? 20.861 14.673 44.603 1.00 26.60 94 ASP B C 1
ATOM 1776 O O . ASP B 1 94 ? 20.173 15.303 45.402 1.00 26.41 94 ASP B O 1
ATOM 1781 N N . ALA B 1 95 ? 21.781 15.250 43.829 1.00 25.94 95 ALA B N 1
ATOM 1782 C CA . ALA B 1 95 ? 22.004 16.712 43.851 1.00 22.10 95 ALA B CA 1
ATOM 1783 C C . ALA B 1 95 ? 21.142 17.493 42.866 1.00 18.60 95 ALA B C 1
ATOM 1784 O O . ALA B 1 95 ? 21.264 18.713 42.799 1.00 16.92 95 ALA B O 1
ATOM 1786 N N . LYS B 1 96 ? 20.308 16.812 42.086 1.00 19.49 96 LYS B N 1
ATOM 1787 C CA . LYS B 1 96 ? 19.388 17.493 41.181 1.00 15.82 96 LYS B CA 1
ATOM 1788 C C . LYS B 1 96 ? 18.428 18.379 41.986 1.00 16.31 96 LYS B C 1
ATOM 1789 O O . LYS B 1 96 ? 17.940 17.983 43.033 1.00 15.77 96 LYS B O 1
ATOM 1795 N N . ILE B 1 97 ? 18.206 19.593 41.502 1.00 12.99 97 ILE B N 1
ATOM 1796 C CA . ILE B 1 97 ? 17.486 20.614 42.256 1.00 12.28 97 ILE B CA 1
ATOM 1797 C C . ILE B 1 97 ? 16.135 20.920 41.592 1.00 11.28 97 ILE B C 1
ATOM 1798 O O . ILE B 1 97 ? 16.058 21.047 40.374 1.00 11.71 97 ILE B O 1
ATOM 1803 N N . TYR B 1 98 ? 15.084 21.084 42.395 1.00 13.24 98 TYR B N 1
ATOM 1804 C CA . TYR B 1 98 ? 13.822 21.617 41.876 1.00 13.88 98 TYR B CA 1
ATOM 1805 C C . TYR B 1 98 ? 13.265 22.729 42.758 1.00 12.96 98 TYR B C 1
ATOM 1806 O O . TYR B 1 98 ? 13.643 22.886 43.922 1.00 13.93 98 TYR B O 1
ATOM 1815 N N . LYS B 1 99 ? 12.335 23.486 42.189 1.00 10.86 99 LYS B N 1
ATOM 1816 C CA . LYS B 1 99 ? 11.596 24.460 42.957 1.00 11.07 99 LYS B CA 1
ATOM 1817 C C . LYS B 1 99 ? 10.241 24.684 42.319 1.00 10.95 99 LYS B C 1
ATOM 1818 O O . LYS B 1 99 ? 10.143 24.970 41.120 1.00 10.47 99 LYS B O 1
ATOM 1824 N N . LYS B 1 100 ? 9.194 24.542 43.123 1.00 12.97 100 LYS B N 1
ATOM 1825 C CA . LYS B 1 100 ? 7.882 25.001 42.706 1.00 15.12 100 LYS B CA 1
ATOM 1826 C C . LYS B 1 100 ? 7.831 26.536 42.879 1.00 15.70 100 LYS B C 1
ATOM 1827 O O . LYS B 1 100 ? 7.862 27.076 43.980 1.00 15.52 100 LYS B O 1
ATOM 1833 N N . LEU B 1 101 ? 7.791 27.231 41.756 1.00 13.54 101 LEU B N 1
ATOM 1834 C CA . LEU B 1 101 ? 7.772 28.688 41.764 1.00 13.26 101 LEU B CA 1
ATOM 1835 C C . LEU B 1 101 ? 6.412 29.255 42.166 1.00 14.60 101 LEU B C 1
ATOM 1836 O O . LEU B 1 101 ? 5.378 28.639 41.933 1.00 14.59 101 LEU B O 1
ATOM 1841 N N . THR B 1 102 ? 6.434 30.433 42.782 1.00 14.85 102 THR B N 1
ATOM 1842 C CA . THR B 1 102 ? 5.215 31.179 43.074 1.00 17.13 102 THR B CA 1
ATOM 1843 C C . THR B 1 102 ? 5.397 32.623 42.644 1.00 18.37 102 THR B C 1
ATOM 1844 O O . THR B 1 102 ? 6.520 33.091 42.405 1.00 15.98 102 THR B O 1
ATOM 1848 N N . SER B 1 103 ? 4.288 33.343 42.565 1.00 22.47 103 SER B N 1
ATOM 1849 C CA . SER B 1 103 ? 4.330 34.737 42.140 1.00 23.00 103 SER B CA 1
ATOM 1850 C C . SER B 1 103 ? 5.212 35.617 43.034 1.00 21.83 103 SER B C 1
ATOM 1851 O O . SER B 1 103 ? 5.785 36.588 42.562 1.00 21.19 103 SER B O 1
ATOM 1854 N N . GLY B 1 104 ? 5.348 35.265 44.309 1.00 20.98 104 GLY B N 1
ATOM 1855 C CA . GLY B 1 104 ? 6.237 36.000 45.206 1.00 24.72 104 GLY B CA 1
ATOM 1856 C C . GLY B 1 104 ? 7.643 35.434 45.331 1.00 22.53 104 GLY B C 1
ATOM 1857 O O . GLY B 1 104 ? 8.438 35.934 46.120 1.00 26.14 104 GLY B O 1
ATOM 1858 N N . ASN B 1 105 ? 7.950 34.405 44.541 1.00 19.25 105 ASN B N 1
ATOM 1859 C CA . ASN B 1 105 ? 9.198 33.677 44.655 1.00 17.18 105 ASN B CA 1
ATOM 1860 C C . ASN B 1 105 ? 9.465 32.976 43.319 1.00 13.28 105 ASN B C 1
ATOM 1861 O O . ASN B 1 105 ? 9.203 31.773 43.136 1.00 13.11 105 ASN B O 1
ATOM 1866 N N . LYS B 1 106 ? 9.989 33.749 42.385 1.00 13.99 106 LYS B N 1
ATOM 1867 C CA . LYS B 1 106 ? 9.922 33.418 40.979 1.00 14.44 106 LYS B CA 1
ATOM 1868 C C . LYS B 1 106 ? 11.187 32.752 40.449 1.00 12.44 106 LYS B C 1
ATOM 1869 O O . LYS B 1 106 ? 11.206 32.289 39.292 1.00 12.19 106 LYS B O 1
ATOM 1875 N N . PHE B 1 107 ? 12.228 32.699 41.280 1.00 12.47 107 PHE B N 1
ATOM 1876 C CA . PHE B 1 107 ? 13.528 32.209 40.837 1.00 12.48 107 PHE B CA 1
ATOM 1877 C C . PHE B 1 107 ? 14.032 31.037 41.668 1.00 12.89 107 PHE B C 1
ATOM 1878 O O . PHE B 1 107 ? 13.902 31.019 42.895 1.00 15.49 107 PHE B O 1
ATOM 1886 N N . LEU B 1 108 ? 14.602 30.062 40.967 1.00 10.67 108 LEU B N 1
ATOM 1887 C CA . LEU B 1 108 ? 15.459 29.059 41.562 1.00 11.51 108 LEU B CA 1
ATOM 1888 C C . LEU B 1 108 ? 16.897 29.532 41.431 1.00 11.89 108 LEU B C 1
ATOM 1889 O O . LEU B 1 108 ? 17.382 29.746 40.318 1.00 13.58 108 LEU B O 1
ATOM 1894 N N . ASN B 1 109 ? 17.572 29.696 42.561 1.00 11.22 109 ASN B N 1
ATOM 1895 C CA . ASN B 1 109 ? 18.967 30.137 42.588 1.00 12.36 109 ASN B CA 1
ATOM 1896 C C . ASN B 1 109 ? 19.834 29.059 43.212 1.00 12.22 109 ASN B C 1
ATOM 1897 O O . ASN B 1 109 ? 19.468 28.492 44.254 1.00 12.54 109 ASN B O 1
ATOM 1902 N N . ALA B 1 110 ? 20.965 28.768 42.571 1.00 12.26 110 ALA B N 1
ATOM 1903 C CA . ALA B 1 110 ? 21.929 27.830 43.101 1.00 11.60 110 ALA B CA 1
ATOM 1904 C C . ALA B 1 110 ? 23.338 28.307 42.817 1.00 12.49 110 ALA B C 1
ATOM 1905 O O . ALA B 1 110 ? 23.573 29.071 41.868 1.00 11.12 110 ALA B O 1
ATOM 1907 N N . SER B 1 111 ? 24.273 27.873 43.655 1.00 12.26 111 SER B N 1
ATOM 1908 C CA . SER B 1 111 ? 25.654 28.299 43.520 1.00 14.47 111 SER B CA 1
ATOM 1909 C C . SER B 1 111 ? 26.654 27.222 43.937 1.00 15.42 111 SER B C 1
ATOM 1910 O O . SER B 1 111 ? 26.317 26.303 44.668 1.00 15.66 111 SER B O 1
ATOM 1913 N N . VAL B 1 112 ? 27.878 27.358 43.426 1.00 16.72 112 VAL B N 1
ATOM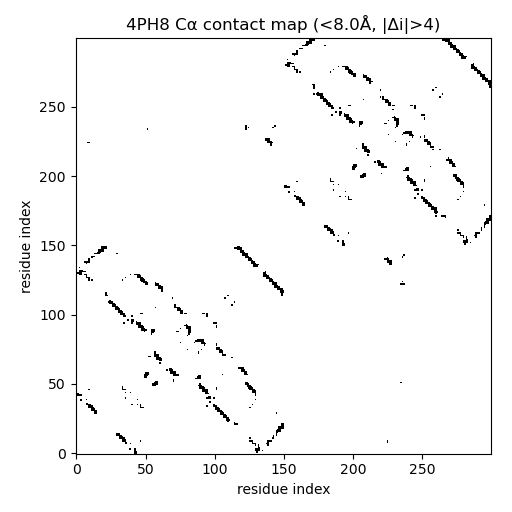 1914 C CA . VAL B 1 112 ? 29.041 26.571 43.856 1.00 17.69 112 VAL B CA 1
ATOM 1915 C C . VAL B 1 112 ? 30.201 27.543 43.988 1.00 19.12 112 VAL B C 1
ATOM 1916 O O . VAL B 1 112 ? 30.132 28.685 43.495 1.00 18.11 112 VAL B O 1
ATOM 1920 N N . SER B 1 113 ? 31.253 27.086 44.662 1.00 22.74 113 SER B N 1
ATOM 1921 C CA . SER B 1 113 ? 32.436 27.878 44.905 1.00 24.36 113 SER B CA 1
ATOM 1922 C C . SER B 1 113 ? 33.676 27.030 44.709 1.00 23.49 113 SER B C 1
ATOM 1923 O O . SER B 1 113 ? 33.682 25.854 45.062 1.00 25.51 113 SER B O 1
ATOM 1926 N N . VAL B 1 114 ? 34.714 27.636 44.137 1.00 25.21 114 VAL B N 1
ATOM 1927 C CA . VAL B 1 114 ? 36.032 27.014 44.044 1.00 26.64 114 VAL B CA 1
ATOM 1928 C C . VAL B 1 114 ? 37.005 27.884 44.817 1.00 30.80 114 VAL B C 1
ATOM 1929 O O . VAL B 1 114 ? 37.080 29.099 44.601 1.00 28.97 114 VAL B O 1
ATOM 1933 N N . ASN B 1 115 ? 37.746 27.252 45.720 1.00 32.92 115 ASN B N 1
ATOM 1934 C CA . ASN B 1 115 ? 38.754 27.933 46.514 1.00 33.73 115 ASN B CA 1
ATOM 1935 C C . ASN B 1 115 ? 40.132 27.570 45.965 1.00 35.40 115 ASN B C 1
ATOM 1936 O O . ASN B 1 115 ? 40.590 26.444 46.167 1.00 37.79 115 ASN B O 1
ATOM 1941 N N . PRO B 1 116 ? 40.793 28.518 45.266 1.00 33.64 116 PRO B N 1
ATOM 1942 C CA . PRO B 1 116 ? 42.042 28.187 44.556 1.00 37.78 116 PRO B CA 1
ATOM 1943 C C . PRO B 1 116 ? 43.160 27.597 45.432 1.00 46.84 116 PRO B C 1
ATOM 1944 O O . PRO B 1 116 ? 44.168 27.122 44.892 1.00 47.53 116 PRO B O 1
ATOM 1948 N N . LYS B 1 117 ? 42.987 27.636 46.756 1.00 52.79 117 LYS B N 1
ATOM 1949 C CA . LYS B 1 117 ? 43.920 26.993 47.682 1.00 59.94 117 LYS B CA 1
ATOM 1950 C C . LYS B 1 117 ? 43.861 25.463 47.613 1.00 67.52 117 LYS B C 1
ATOM 1951 O O . LYS B 1 117 ? 44.889 24.818 47.384 1.00 83.04 117 LYS B O 1
ATOM 1957 N N . THR B 1 118 ? 42.678 24.883 47.808 1.00 65.34 118 THR B N 1
ATOM 1958 C CA . THR B 1 118 ? 42.510 23.430 47.653 1.00 60.69 118 THR B CA 1
ATOM 1959 C C . THR B 1 118 ? 42.650 23.007 46.190 1.00 61.01 118 THR B C 1
ATOM 1960 O O . THR B 1 118 ? 43.093 21.899 45.893 1.00 71.18 118 THR B O 1
ATOM 1964 N N . GLN B 1 119 ? 42.266 23.904 45.286 1.00 55.96 119 GLN B N 1
ATOM 1965 C CA . GLN B 1 119 ? 42.118 23.580 43.871 1.00 47.53 119 GLN B CA 1
ATOM 1966 C C . GLN B 1 119 ? 43.423 23.350 43.117 1.00 48.29 119 GLN B C 1
ATOM 1967 O O . GLN B 1 119 ? 43.614 22.299 42.487 1.00 58.33 119 GLN B O 1
ATOM 1969 N N . VAL B 1 120 ? 44.291 24.360 43.165 1.00 40.09 120 VAL B N 1
ATOM 1970 C CA . VAL B 1 120 ? 45.475 24.451 42.318 1.00 33.49 120 VAL B CA 1
ATOM 1971 C C . VAL B 1 120 ? 45.097 24.581 40.830 1.00 39.69 120 VAL B C 1
ATOM 1972 O O . VAL B 1 120 ? 45.279 23.655 40.024 1.00 43.10 120 VAL B O 1
ATOM 1976 N N . LEU B 1 121 ? 44.570 25.739 40.466 1.00 45.14 121 LEU B N 1
ATOM 1977 C CA . LEU B 1 121 ? 44.172 25.964 39.086 1.00 41.56 121 LEU B CA 1
ATOM 1978 C C . LEU B 1 121 ? 45.400 25.988 38.203 1.00 43.78 121 LEU B C 1
ATOM 1979 O O . LEU B 1 121 ? 46.466 26.451 38.620 1.00 47.22 121 LEU B O 1
ATOM 1984 N N . ILE B 1 122 ? 45.249 25.451 36.998 1.00 34.98 122 ILE B N 1
ATOM 1985 C CA . ILE B 1 122 ? 46.283 25.563 35.978 1.00 32.67 122 ILE B CA 1
ATOM 1986 C C . ILE B 1 122 ? 45.779 26.523 34.911 1.00 31.67 122 ILE B C 1
ATOM 1987 O O . ILE B 1 122 ? 44.571 26.651 34.720 1.00 32.81 122 ILE B O 1
ATOM 1992 N N . PRO B 1 123 ? 46.693 27.217 34.223 1.00 27.66 123 PRO B N 1
ATOM 1993 C CA . PRO B 1 123 ? 46.280 28.162 33.193 1.00 28.63 123 PRO B CA 1
ATOM 1994 C C . PRO B 1 123 ? 45.383 27.552 32.124 1.00 32.26 123 PRO B C 1
ATOM 1995 O O . PRO B 1 123 ? 45.453 26.344 31.863 1.00 32.62 123 PRO B O 1
ATOM 1999 N N . GLY B 1 124 ? 44.549 28.394 31.517 1.00 30.41 124 GLY B N 1
ATOM 2000 C CA . GLY B 1 124 ? 43.735 27.987 30.370 1.00 29.88 124 GLY B CA 1
ATOM 2001 C C . GLY B 1 124 ? 42.255 28.081 30.644 1.00 29.78 124 GLY B C 1
ATOM 2002 O O . GLY B 1 124 ? 41.832 28.760 31.576 1.00 32.74 124 GLY B O 1
ATOM 2003 N N . GLU B 1 125 ? 41.482 27.383 29.814 1.00 21.75 125 GLU B N 1
ATOM 2004 C CA . GLU B 1 125 ? 40.024 27.488 29.835 1.00 27.85 125 GLU B CA 1
ATOM 2005 C C . GLU B 1 125 ? 39.388 26.366 30.643 1.00 26.74 125 GLU B C 1
ATOM 2006 O O . GLU B 1 125 ? 39.751 25.200 30.502 1.00 28.31 125 GLU B O 1
ATOM 2012 N N . TYR B 1 126 ? 38.425 26.742 31.482 1.00 27.42 126 TYR B N 1
ATOM 2013 C CA . TYR B 1 126 ? 37.546 25.794 32.154 1.00 26.22 126 TYR B CA 1
ATOM 2014 C C . TYR B 1 126 ? 36.121 26.098 31.783 1.00 25.64 126 TYR B C 1
ATOM 2015 O O . TYR B 1 126 ? 35.753 27.263 31.577 1.00 24.03 126 TYR B O 1
ATOM 2024 N N . THR B 1 127 ? 35.305 25.050 31.756 1.00 23.35 127 THR B N 1
ATOM 2025 C CA . THR B 1 127 ? 33.879 25.201 31.517 1.00 22.85 127 THR B CA 1
ATOM 2026 C C . THR B 1 127 ? 33.070 24.340 32.472 1.00 21.51 127 THR B C 1
ATOM 2027 O O . THR B 1 127 ? 33.552 23.316 32.960 1.00 22.80 127 THR B O 1
ATOM 2031 N N . MET B 1 128 ? 31.832 24.770 32.730 1.00 20.73 128 MET B N 1
ATOM 2032 C CA . MET B 1 128 ? 30.940 24.029 33.608 1.00 18.25 128 MET B CA 1
ATOM 2033 C C . MET B 1 128 ? 29.555 24.040 32.987 1.00 16.37 128 MET B C 1
ATOM 2034 O O . MET B 1 128 ? 28.979 25.100 32.767 1.00 18.30 128 MET B O 1
ATOM 2039 N N . ILE B 1 129 ? 29.083 22.844 32.648 1.00 16.68 129 ILE B N 1
ATOM 2040 C CA . ILE B 1 129 ? 27.818 22.640 31.954 1.00 15.63 129 ILE B CA 1
ATOM 2041 C C . ILE B 1 129 ? 26.695 22.467 32.959 1.00 14.44 129 ILE B C 1
ATOM 2042 O O . ILE B 1 129 ? 26.750 21.588 33.818 1.00 16.15 129 ILE B O 1
ATOM 2047 N N . LEU B 1 130 ? 25.665 23.290 32.840 1.00 11.93 130 LEU B N 1
ATOM 2048 C CA . LEU B 1 130 ? 24.474 23.114 33.664 1.00 12.77 130 LEU B CA 1
ATOM 2049 C C . LEU B 1 130 ? 23.258 22.844 32.797 1.00 12.75 130 LEU B C 1
ATOM 2050 O O . LEU B 1 130 ? 23.129 23.396 31.719 1.00 13.94 130 LEU B O 1
ATOM 2055 N N . HIS B 1 131 ? 22.404 21.955 33.279 1.00 12.16 131 HIS B N 1
ATOM 2056 C CA . HIS B 1 131 ? 21.115 21.688 32.676 1.00 11.39 131 HIS B CA 1
ATOM 2057 C C . HIS B 1 131 ? 20.029 22.361 33.500 1.00 10.26 131 HIS B C 1
ATOM 2058 O O . HIS B 1 131 ? 20.120 22.418 34.729 1.00 11.23 131 HIS B O 1
ATOM 2065 N N . ALA B 1 132 ? 18.981 22.813 32.820 1.00 10.00 132 ALA B N 1
ATOM 2066 C CA . ALA B 1 132 ? 17.811 23.378 33.467 1.00 9.12 132 ALA B CA 1
ATOM 2067 C C . ALA B 1 132 ? 16.559 22.901 32.765 1.00 9.26 132 ALA B C 1
ATOM 2068 O O . ALA B 1 132 ? 16.586 22.592 31.566 1.00 9.01 132 ALA B O 1
ATOM 2070 N N . ALA B 1 133 ? 15.456 22.843 33.500 1.00 8.53 133 ALA B N 1
ATOM 2071 C CA . ALA B 1 133 ? 14.182 22.481 32.903 1.00 8.80 133 ALA B CA 1
ATOM 2072 C C . ALA B 1 133 ? 13.022 23.179 33.585 1.00 9.70 133 ALA B C 1
ATOM 2073 O O . ALA B 1 133 ? 13.138 23.681 34.713 1.00 9.72 133 ALA B O 1
ATOM 2075 N N . VAL B 1 134 ? 11.892 23.149 32.895 1.00 9.74 134 VAL B N 1
ATOM 2076 C CA . VAL B 1 134 ? 10.611 23.555 33.475 1.00 9.43 134 VAL B CA 1
ATOM 2077 C C . VAL B 1 134 ? 9.614 22.425 33.203 1.00 9.88 134 VAL B C 1
ATOM 2078 O O . VAL B 1 134 ? 9.567 21.906 32.084 1.00 9.27 134 VAL B O 1
ATOM 2082 N N . ASP B 1 135 ? 8.865 22.041 34.241 1.00 11.32 135 ASP B N 1
ATOM 2083 C CA . ASP B 1 135 ? 7.773 21.060 34.134 1.00 13.74 135 ASP B CA 1
ATOM 2084 C C . ASP B 1 135 ? 6.485 21.810 34.293 1.00 12.22 135 ASP B C 1
ATOM 2085 O O . ASP B 1 135 ? 6.370 22.671 35.183 1.00 12.02 135 ASP B O 1
ATOM 2090 N N . PHE B 1 136 ? 5.517 21.463 33.449 1.00 11.67 136 PHE B N 1
ATOM 2091 C CA . PHE B 1 136 ? 4.214 22.109 33.425 1.00 10.99 136 PHE B CA 1
ATOM 2092 C C . PHE B 1 136 ? 3.196 21.182 32.796 1.00 12.24 136 PHE B C 1
ATOM 2093 O O . PHE B 1 136 ? 3.534 20.109 32.313 1.00 15.74 136 PHE B O 1
ATOM 2101 N N . ASP B 1 137 ? 1.939 21.589 32.825 1.00 12.76 137 ASP B N 1
ATOM 2102 C CA . ASP B 1 137 ? 0.915 20.869 32.098 1.00 14.45 137 ASP B CA 1
ATOM 2103 C C . ASP B 1 137 ? 0.460 21.695 30.933 1.00 13.97 137 ASP B C 1
ATOM 2104 O O . ASP B 1 137 ? 0.295 22.901 31.048 1.00 12.70 137 ASP B O 1
ATOM 2109 N N . ASN B 1 138 ? 0.279 21.032 29.804 1.00 17.11 138 ASN B N 1
ATOM 2110 C CA . ASN B 1 138 ? -0.363 21.625 28.663 1.00 18.62 138 ASN B CA 1
ATOM 2111 C C . ASN B 1 138 ? -1.564 20.758 28.270 1.00 17.53 138 ASN B C 1
ATOM 2112 O O . ASN B 1 138 ? -2.046 19.963 29.073 1.00 18.38 138 ASN B O 1
ATOM 2117 N N . LYS B 1 139 ? -2.042 20.882 27.048 1.00 17.15 139 LYS B N 1
ATOM 2118 C CA . LYS B 1 139 ? -3.260 20.163 26.674 1.00 20.07 139 LYS B CA 1
ATOM 2119 C C . LYS B 1 139 ? -3.086 18.634 26.532 1.00 21.67 139 LYS B C 1
ATOM 2120 O O . LYS B 1 139 ? -4.074 17.882 26.559 1.00 22.07 139 LYS B O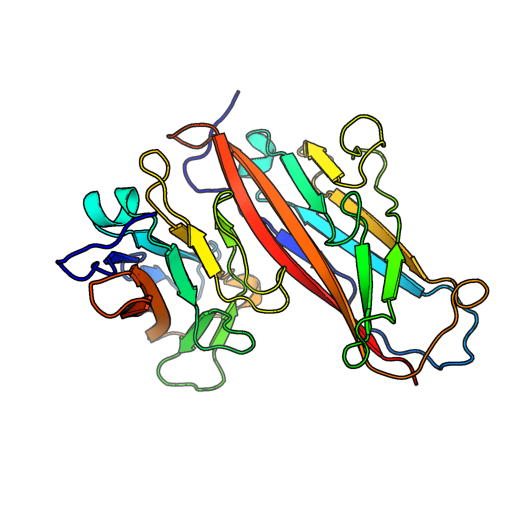 1
ATOM 2126 N N . GLN B 1 140 ? -1.840 18.176 26.431 1.00 28.16 140 GLN B N 1
ATOM 2127 C CA . GLN B 1 140 ? -1.536 16.746 26.403 1.00 25.79 140 GLN B CA 1
ATOM 2128 C C . GLN B 1 140 ? -1.069 16.222 27.759 1.00 25.72 140 GLN B C 1
ATOM 2129 O O . GLN B 1 140 ? -0.562 15.089 27.855 1.00 27.77 140 GLN B O 1
ATOM 2131 N N . GLY B 1 141 ? -1.250 17.026 28.808 1.00 19.31 141 GLY B N 1
ATOM 2132 C CA . GLY B 1 141 ? -0.838 16.630 30.153 1.00 23.94 141 GLY B CA 1
ATOM 2133 C C . GLY B 1 141 ? 0.567 17.069 30.510 1.00 19.50 141 GLY B C 1
ATOM 2134 O O . GLY B 1 141 ? 1.021 18.121 30.072 1.00 20.65 141 GLY B O 1
ATOM 2135 N N . GLY B 1 142 ? 1.269 16.254 31.300 1.00 21.39 142 GLY B N 1
ATOM 2136 C CA . GLY B 1 142 ? 2.603 16.629 31.789 1.00 21.06 142 GLY B CA 1
ATOM 2137 C C . GLY B 1 142 ? 3.558 16.866 30.636 1.00 19.71 142 GLY B C 1
ATOM 2138 O O . GLY B 1 142 ? 3.608 16.090 29.684 1.00 22.23 142 GLY B O 1
ATOM 2139 N N . ALA B 1 143 ? 4.306 17.954 30.723 1.00 17.89 143 ALA B N 1
ATOM 2140 C CA . ALA B 1 143 ? 5.261 18.320 29.692 1.00 16.70 143 ALA B CA 1
ATOM 2141 C C . ALA B 1 143 ? 6.447 18.981 30.349 1.00 15.97 143 ALA B C 1
ATOM 2142 O O . ALA B 1 143 ? 6.401 19.367 31.519 1.00 15.21 143 ALA B O 1
ATOM 2144 N N . SER B 1 144 ? 7.516 19.109 29.584 1.00 16.66 144 SER B N 1
ATOM 2145 C CA . SER B 1 144 ? 8.686 19.809 30.065 1.00 15.12 144 SER B CA 1
ATOM 2146 C C . SER B 1 144 ? 9.535 20.308 28.922 1.00 13.04 144 SER B C 1
ATOM 2147 O O . SER B 1 144 ? 9.473 19.803 27.791 1.00 14.17 144 SER B O 1
ATOM 2150 N N . GLN B 1 145 ? 10.272 21.367 29.209 1.00 11.48 145 GLN B N 1
ATOM 2151 C CA . GLN B 1 145 ? 11.278 21.879 28.301 1.00 11.03 145 GLN B CA 1
ATOM 2152 C C . GLN B 1 145 ? 12.552 22.007 29.089 1.00 9.66 145 GLN B C 1
ATOM 2153 O O . GLN B 1 145 ? 12.532 22.374 30.267 1.00 11.42 145 GLN B O 1
ATOM 2159 N N . GLN B 1 146 ? 13.660 21.751 28.420 1.00 9.01 146 GLN B N 1
ATOM 2160 C CA . GLN B 1 146 ? 14.961 21.722 29.054 1.00 9.32 146 GLN B CA 1
ATOM 2161 C C . GLN B 1 146 ? 15.994 22.376 28.144 1.00 9.12 146 GLN B C 1
ATOM 2162 O O . GLN B 1 146 ? 15.845 22.414 26.935 1.00 10.47 146 GLN B O 1
ATOM 2168 N N . THR B 1 147 ? 17.062 22.854 28.747 1.00 9.33 147 THR B N 1
ATOM 2169 C CA . THR B 1 147 ? 18.131 23.523 28.019 1.00 10.82 147 THR B CA 1
ATOM 2170 C C . THR B 1 147 ? 19.407 23.366 28.813 1.00 11.36 147 THR B C 1
ATOM 2171 O O . THR B 1 147 ? 19.402 22.742 29.881 1.00 11.54 147 THR B O 1
ATOM 2175 N N . THR B 1 148 ? 20.490 23.903 28.262 1.00 13.14 148 THR B N 1
ATOM 2176 C CA . THR B 1 148 ? 21.776 23.942 28.959 1.00 14.77 148 THR B CA 1
ATOM 2177 C C . THR B 1 148 ? 22.409 25.312 28.809 1.00 13.68 148 THR B C 1
ATOM 2178 O O . THR B 1 148 ? 22.100 26.070 27.882 1.00 16.83 148 THR B O 1
ATOM 2182 N N . GLN B 1 149 ? 23.311 25.615 29.731 1.00 14.54 149 GLN B N 1
ATOM 2183 C CA . GLN B 1 149 ? 24.154 26.786 29.603 1.00 17.09 149 GLN B CA 1
ATOM 2184 C C . GLN B 1 149 ? 25.518 26.417 30.144 1.00 17.71 149 GLN B C 1
ATOM 2185 O O . GLN B 1 149 ? 25.625 25.553 31.002 1.00 17.80 149 GLN B O 1
ATOM 2191 N N . THR B 1 150 ? 26.559 27.034 29.598 1.00 17.69 150 THR B N 1
ATOM 2192 C CA . THR B 1 150 ? 27.936 26.743 29.999 1.00 20.73 150 THR B CA 1
ATOM 2193 C C . THR B 1 150 ? 28.539 27.951 30.674 1.00 20.41 150 THR B C 1
ATOM 2194 O O . THR B 1 150 ? 28.523 29.043 30.120 1.00 22.15 150 THR B O 1
ATOM 2198 N N . ILE B 1 151 ? 29.047 27.729 31.880 1.00 18.21 151 ILE B N 1
ATOM 2199 C CA . ILE B 1 151 ? 29.752 28.726 32.671 1.00 17.40 151 ILE B CA 1
ATOM 2200 C C . ILE B 1 151 ? 31.246 28.603 32.345 1.00 20.00 151 ILE B C 1
ATOM 2201 O O . ILE B 1 151 ? 31.758 27.498 32.192 1.00 20.66 151 ILE B O 1
ATOM 2206 N N . ARG B 1 152 ? 31.915 29.750 32.237 1.00 20.29 152 ARG B N 1
ATOM 2207 C CA . ARG B 1 152 ? 33.323 29.812 31.825 1.00 19.95 152 ARG B CA 1
ATOM 2208 C C . ARG B 1 152 ? 34.243 30.445 32.852 1.00 23.67 152 ARG B C 1
ATOM 2209 O O . ARG B 1 152 ? 33.890 31.403 33.531 1.00 23.89 152 ARG B O 1
ATOM 2217 N N . LEU B 1 153 ? 35.428 29.865 32.962 1.00 23.46 153 LEU B N 1
ATOM 2218 C CA . LEU B 1 153 ? 36.498 30.435 33.753 1.00 21.01 153 LEU B CA 1
ATOM 2219 C C . LEU B 1 153 ? 37.780 30.320 32.944 1.00 25.30 153 LEU B C 1
ATOM 2220 O O . LEU B 1 153 ? 38.137 29.233 32.497 1.00 28.27 153 LEU B O 1
ATOM 2225 N N . THR B 1 154 ? 38.456 31.452 32.775 1.00 25.68 154 THR B N 1
ATOM 2226 C CA . THR B 1 154 ? 39.751 31.514 32.136 1.00 26.00 154 THR B CA 1
ATOM 2227 C C . THR B 1 154 ? 40.779 31.785 33.218 1.00 27.99 154 THR B C 1
ATOM 2228 O O . THR B 1 154 ? 40.588 32.658 34.071 1.00 33.31 154 THR B O 1
ATOM 2232 N N . VAL B 1 155 ? 41.863 31.027 33.193 1.00 30.49 155 VAL B N 1
ATOM 2233 C CA . VAL B 1 155 ? 42.949 31.214 34.160 1.00 27.90 155 VAL B CA 1
ATOM 2234 C C . VAL B 1 155 ? 44.194 31.657 33.394 1.00 31.17 155 VAL B C 1
ATOM 2235 O O . VAL B 1 155 ? 44.694 30.922 32.545 1.00 34.16 155 VAL B O 1
ATOM 2239 N N . THR B 1 156 ? 44.665 32.869 33.675 1.00 33.44 156 THR B N 1
ATOM 2240 C CA . THR B 1 156 ? 45.792 33.447 32.945 1.00 39.97 156 THR B CA 1
ATOM 2241 C C . THR B 1 156 ? 46.931 33.740 33.896 1.00 44.47 156 THR B C 1
ATOM 2242 O O . THR B 1 156 ? 46.721 34.337 34.948 1.00 41.02 156 THR B O 1
#